Protein AF-A0A7K2M975-F1 (afdb_monomer_lite)

Structure (mmCIF, N/CA/C/O backbone):
data_AF-A0A7K2M975-F1
#
_entry.id   AF-A0A7K2M975-F1
#
loop_
_atom_site.group_PDB
_atom_site.id
_atom_site.type_symbol
_atom_site.label_atom_id
_atom_site.label_alt_id
_atom_site.label_comp_id
_atom_site.label_asym_id
_atom_site.label_entity_id
_atom_site.label_seq_id
_atom_site.pdbx_PDB_ins_code
_atom_site.Cartn_x
_atom_site.Cartn_y
_atom_site.Cartn_z
_atom_site.occupancy
_atom_site.B_iso_or_equiv
_atom_site.auth_seq_id
_atom_site.auth_comp_id
_atom_site.auth_asym_id
_atom_site.auth_atom_id
_atom_site.pdbx_PDB_model_num
ATOM 1 N N . TRP A 1 1 ? 7.941 30.520 -37.533 1.00 40.50 1 TRP A N 1
ATOM 2 C CA . TRP A 1 1 ? 8.384 29.123 -37.358 1.00 40.50 1 TRP A CA 1
ATOM 3 C C . TRP A 1 1 ? 8.471 28.834 -35.859 1.00 40.50 1 TRP A C 1
ATOM 5 O O . TRP A 1 1 ? 9.360 29.357 -35.223 1.00 40.50 1 TRP A O 1
ATOM 15 N N . GLY A 1 2 ? 7.566 28.157 -35.155 1.00 35.59 2 GLY A N 1
ATOM 16 C CA . GLY A 1 2 ? 6.526 27.222 -35.569 1.00 35.59 2 GLY A CA 1
ATOM 17 C C . GLY A 1 2 ? 6.554 25.973 -34.672 1.00 35.59 2 GLY A C 1
ATOM 18 O O . GLY A 1 2 ? 7.176 24.986 -35.028 1.00 35.59 2 GLY A O 1
ATOM 19 N N . ARG A 1 3 ? 5.878 26.031 -33.515 1.00 41.94 3 ARG A N 1
ATOM 20 C CA . ARG A 1 3 ? 5.145 24.924 -32.857 1.00 41.94 3 ARG A CA 1
ATOM 21 C C . ARG A 1 3 ? 5.739 23.496 -32.935 1.00 41.94 3 ARG A C 1
ATOM 23 O O . ARG A 1 3 ? 5.146 22.652 -33.607 1.00 41.94 3 ARG A O 1
ATOM 30 N N . ARG A 1 4 ? 6.802 23.144 -32.188 1.00 39.75 4 ARG A N 1
ATOM 31 C CA . ARG A 1 4 ? 7.151 21.704 -32.038 1.00 39.75 4 ARG A CA 1
ATOM 32 C C . ARG A 1 4 ? 7.925 21.231 -30.800 1.00 39.75 4 ARG A C 1
ATOM 34 O O . ARG A 1 4 ? 8.494 20.151 -30.851 1.00 39.75 4 ARG A O 1
ATOM 41 N N . ALA A 1 5 ? 7.858 21.931 -29.668 1.00 31.81 5 ALA A N 1
ATOM 42 C CA . ALA A 1 5 ? 8.446 21.442 -28.408 1.00 31.81 5 ALA A CA 1
ATOM 43 C C . ALA A 1 5 ? 7.409 21.201 -27.289 1.00 31.81 5 ALA A C 1
ATOM 45 O O . ALA A 1 5 ? 7.727 21.278 -26.112 1.00 31.81 5 ALA A O 1
ATOM 46 N N . TYR A 1 6 ? 6.149 20.913 -27.650 1.00 39.16 6 TYR A N 1
ATOM 47 C CA . TYR A 1 6 ? 5.055 20.636 -26.698 1.00 39.16 6 TYR A CA 1
ATOM 48 C C . TYR A 1 6 ? 4.721 19.136 -26.569 1.00 39.16 6 TYR A C 1
ATOM 50 O O . TYR A 1 6 ? 3.573 18.761 -26.330 1.00 39.16 6 TYR A O 1
ATOM 58 N N . LYS A 1 7 ? 5.698 18.251 -26.784 1.00 42.25 7 LYS A N 1
ATOM 59 C CA . LYS A 1 7 ? 5.490 16.796 -26.764 1.00 42.25 7 LYS A CA 1
ATOM 60 C C . LYS A 1 7 ? 6.512 16.104 -25.879 1.00 42.25 7 LYS A C 1
ATOM 62 O O . LYS A 1 7 ? 7.348 15.360 -26.370 1.00 42.25 7 LYS A O 1
ATOM 67 N N . ASP A 1 8 ? 6.383 16.317 -24.577 1.00 37.72 8 ASP A N 1
ATOM 68 C CA . ASP A 1 8 ? 6.985 15.405 -23.618 1.00 37.72 8 ASP A CA 1
ATOM 69 C C . ASP A 1 8 ? 5.892 14.819 -22.719 1.00 37.72 8 ASP A C 1
ATOM 71 O O . ASP A 1 8 ? 5.347 15.471 -21.823 1.00 37.72 8 ASP A O 1
ATOM 75 N N . ALA A 1 9 ? 5.486 13.588 -23.036 1.00 42.19 9 ALA A N 1
ATOM 76 C CA . ALA A 1 9 ? 4.499 12.842 -22.259 1.00 42.19 9 ALA A CA 1
ATOM 77 C C . ALA A 1 9 ? 5.018 12.541 -20.841 1.00 42.19 9 ALA A C 1
ATOM 79 O O . ALA A 1 9 ? 4.220 12.396 -19.917 1.00 42.19 9 ALA A O 1
ATOM 80 N N . SER A 1 10 ? 6.345 12.512 -20.669 1.00 43.47 10 SER A N 1
ATOM 81 C CA . SER A 1 10 ? 7.021 12.329 -19.385 1.00 43.47 10 SER A CA 1
ATOM 82 C C . SER A 1 10 ? 6.842 13.549 -18.474 1.00 43.47 10 SER A C 1
ATOM 84 O O . SER A 1 10 ? 6.393 13.411 -17.338 1.00 43.47 10 SER A O 1
ATOM 86 N N . ALA A 1 11 ? 7.040 14.765 -19.003 1.00 34.88 11 ALA A N 1
ATOM 87 C CA . ALA A 1 11 ? 6.864 16.004 -18.241 1.00 34.88 11 ALA A CA 1
ATOM 88 C C . ALA A 1 11 ? 5.410 16.211 -17.771 1.00 34.88 11 ALA A C 1
ATOM 90 O O . ALA A 1 11 ? 5.175 16.621 -16.636 1.00 34.88 11 ALA A O 1
ATOM 91 N N . ARG A 1 12 ? 4.417 15.856 -18.602 1.00 41.56 12 ARG A N 1
ATOM 92 C CA . ARG A 1 12 ? 2.994 15.897 -18.209 1.00 41.56 12 ARG A CA 1
ATOM 93 C C . ARG A 1 12 ? 2.630 14.854 -17.157 1.00 41.56 12 ARG A C 1
ATOM 95 O O . ARG A 1 12 ? 1.786 15.133 -16.315 1.00 41.56 12 ARG A O 1
ATOM 102 N N . ARG A 1 13 ? 3.251 13.673 -17.192 1.00 50.41 13 ARG A N 1
ATOM 103 C CA . ARG A 1 13 ? 3.007 12.607 -16.212 1.00 50.41 13 ARG A CA 1
ATOM 104 C C . ARG A 1 13 ? 3.590 12.979 -14.844 1.00 50.41 13 ARG A C 1
ATOM 106 O O . ARG A 1 13 ? 2.909 12.797 -13.846 1.00 50.41 13 ARG A O 1
ATOM 113 N N . THR A 1 14 ? 4.766 13.608 -14.800 1.00 44.53 14 THR A N 1
ATOM 114 C CA . THR A 1 14 ? 5.371 14.124 -13.556 1.00 44.53 14 THR A CA 1
ATOM 115 C C . THR A 1 14 ? 4.604 15.318 -12.980 1.00 44.53 14 THR A C 1
ATOM 117 O O . THR A 1 14 ? 4.359 15.356 -11.778 1.00 44.53 14 THR A O 1
ATOM 120 N N . ILE A 1 15 ? 4.156 16.259 -13.822 1.00 47.28 15 ILE A N 1
ATOM 121 C CA . ILE A 1 15 ? 3.287 17.370 -13.391 1.00 47.28 15 ILE A CA 1
ATOM 122 C C . ILE A 1 15 ? 1.920 16.844 -12.924 1.00 47.28 15 ILE A C 1
ATOM 124 O O . ILE A 1 15 ? 1.387 17.343 -11.941 1.00 47.28 15 ILE A O 1
ATOM 128 N N . GLY A 1 16 ? 1.380 15.805 -13.570 1.00 46.69 16 GLY A N 1
ATOM 129 C CA . GLY A 1 16 ? 0.151 15.127 -13.152 1.00 46.69 16 GLY A CA 1
ATOM 130 C C 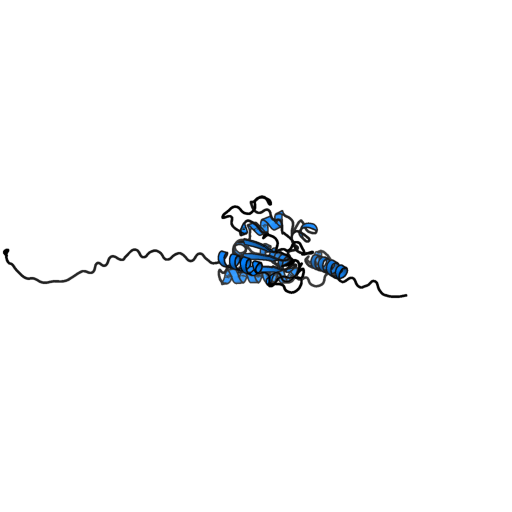. GLY A 1 16 ? 0.279 14.426 -11.799 1.00 46.69 16 GLY A C 1
ATOM 131 O O . GLY A 1 16 ? -0.615 14.554 -10.977 1.00 46.69 16 GLY A O 1
ATOM 132 N N . ILE A 1 17 ? 1.414 13.776 -11.519 1.00 50.00 17 ILE A N 1
ATOM 133 C CA . ILE A 1 17 ? 1.709 13.181 -10.204 1.00 50.00 17 ILE A CA 1
ATOM 134 C C . ILE A 1 17 ? 1.853 14.272 -9.136 1.00 50.00 17 ILE A C 1
ATOM 136 O O . ILE A 1 17 ? 1.311 14.134 -8.048 1.00 50.00 17 ILE A O 1
ATOM 140 N N . LEU A 1 18 ? 2.527 15.385 -9.444 1.00 47.53 18 LEU A N 1
ATOM 141 C CA . LEU A 1 18 ? 2.637 16.523 -8.526 1.00 47.53 18 LEU A CA 1
ATOM 142 C C . LEU A 1 18 ? 1.265 17.175 -8.255 1.00 47.53 18 LEU A C 1
ATOM 144 O O . LEU A 1 18 ? 0.988 17.599 -7.135 1.00 47.53 18 LEU A O 1
ATOM 148 N N . TRP A 1 19 ? 0.389 17.212 -9.260 1.00 49.34 19 TRP A N 1
ATOM 149 C CA . TRP A 1 19 ? -0.987 17.699 -9.142 1.00 49.34 19 TRP A CA 1
ATOM 150 C C . TRP A 1 19 ? -1.897 16.727 -8.369 1.00 49.34 19 TRP A C 1
ATOM 152 O O . TRP A 1 19 ? -2.697 17.168 -7.545 1.00 49.34 19 TRP A O 1
ATOM 162 N N . ASP A 1 20 ? -1.729 15.413 -8.536 1.00 53.03 20 ASP A N 1
ATOM 163 C CA . ASP A 1 20 ? -2.398 14.371 -7.736 1.00 53.03 20 ASP A CA 1
ATOM 164 C C . ASP A 1 20 ? -1.928 14.373 -6.270 1.00 53.03 20 ASP A C 1
ATOM 166 O O . ASP A 1 20 ? -2.695 14.083 -5.351 1.00 53.03 20 ASP A O 1
ATOM 170 N N . VAL A 1 21 ? -0.672 14.751 -6.029 1.00 51.72 21 VAL A N 1
ATOM 171 C CA . VAL A 1 21 ? -0.107 14.965 -4.691 1.00 51.72 21 VAL A CA 1
ATOM 172 C C . VAL A 1 21 ? -0.668 16.243 -4.052 1.00 51.72 21 VAL A C 1
ATOM 174 O O . VAL A 1 21 ? -1.027 16.234 -2.876 1.00 51.72 21 VAL A O 1
ATOM 177 N N . GLY A 1 22 ? -0.804 17.330 -4.818 1.00 47.44 22 GLY A N 1
ATOM 178 C CA . GLY A 1 22 ? -1.407 18.583 -4.348 1.00 47.44 22 GLY A CA 1
ATOM 179 C C . GLY A 1 22 ? -2.909 18.471 -4.058 1.00 47.44 22 GLY A C 1
ATOM 180 O O . GLY A 1 22 ? -3.391 19.039 -3.083 1.00 47.44 22 GLY A O 1
ATOM 181 N N . THR A 1 23 ? -3.644 17.688 -4.851 1.00 49.22 23 THR A N 1
ATOM 182 C CA . THR A 1 23 ? -5.089 17.442 -4.670 1.00 49.22 23 THR A CA 1
ATOM 183 C C . THR A 1 23 ? -5.409 16.378 -3.616 1.00 49.22 23 THR A C 1
ATOM 185 O O . THR A 1 23 ? -6.578 16.136 -3.335 1.00 49.22 23 THR A O 1
ATOM 188 N N . PHE A 1 24 ? -4.406 15.755 -2.989 1.00 48.44 24 PHE A N 1
ATOM 189 C CA . PHE A 1 24 ? -4.615 14.912 -1.808 1.00 48.44 24 PHE A CA 1
ATOM 190 C C . PHE A 1 24 ? -5.005 15.733 -0.560 1.00 48.44 24 PHE A C 1
ATOM 192 O O . PHE A 1 24 ? -5.663 15.208 0.335 1.00 48.44 24 PHE A O 1
ATOM 199 N N . TRP A 1 25 ? -4.628 17.013 -0.488 1.00 50.75 25 TRP A N 1
ATOM 200 C CA . TRP A 1 25 ? -4.850 17.857 0.691 1.00 50.75 25 TRP A CA 1
ATOM 201 C C . TRP A 1 25 ? -6.208 18.580 0.666 1.00 50.75 25 TRP A C 1
ATOM 203 O O . TRP A 1 25 ? -6.688 18.927 -0.416 1.00 50.75 25 TRP A O 1
ATOM 213 N N . PRO A 1 26 ? -6.832 18.843 1.836 1.00 41.22 26 PRO A N 1
ATOM 214 C CA . PRO A 1 26 ? -8.098 19.568 1.906 1.00 41.22 26 PRO A CA 1
ATOM 215 C C . PRO A 1 26 ? -7.990 20.971 1.303 1.00 41.22 26 PRO A C 1
ATOM 217 O O . PRO A 1 26 ? -6.931 21.607 1.358 1.00 41.22 26 PRO A O 1
ATOM 220 N N . ARG A 1 27 ? -9.116 21.504 0.817 1.00 42.38 27 ARG A N 1
ATOM 221 C CA . ARG A 1 27 ? -9.244 22.844 0.194 1.00 42.38 27 ARG A CA 1
ATOM 222 C C . ARG A 1 27 ? -8.636 24.027 0.968 1.00 42.38 27 ARG A C 1
ATOM 224 O O . ARG A 1 27 ? -8.473 25.095 0.386 1.00 42.38 27 ARG A O 1
ATOM 231 N N . ALA A 1 28 ? -8.298 23.867 2.246 1.00 43.69 28 ALA A N 1
ATOM 232 C CA . ALA A 1 28 ? -7.650 24.898 3.056 1.00 43.69 28 ALA A CA 1
ATOM 233 C C . ALA A 1 28 ? -6.218 25.247 2.596 1.00 43.69 28 ALA A C 1
ATOM 235 O O . ALA A 1 28 ? -5.711 26.302 2.967 1.00 43.69 28 ALA A O 1
ATOM 236 N N . ALA A 1 29 ? -5.575 24.398 1.784 1.00 46.75 29 ALA A N 1
ATOM 237 C CA . ALA A 1 29 ? -4.196 24.603 1.336 1.00 46.75 29 ALA A CA 1
ATOM 238 C C . ALA A 1 29 ? -4.049 25.203 -0.083 1.00 46.75 29 ALA A C 1
ATOM 240 O O . ALA A 1 29 ? -2.959 25.671 -0.407 1.00 46.75 29 ALA A O 1
ATOM 241 N N . HIS A 1 30 ? -5.094 25.223 -0.935 1.00 44.44 30 HIS A N 1
ATOM 242 C CA . HIS A 1 30 ? -5.028 25.889 -2.251 1.00 44.44 30 HIS A CA 1
ATOM 243 C C . HIS A 1 30 ? -6.416 26.158 -2.901 1.00 44.44 30 HIS A C 1
ATOM 245 O O . HIS A 1 30 ? -7.167 25.214 -3.153 1.00 44.44 30 HIS A O 1
ATOM 251 N N . PRO A 1 31 ? -6.753 27.411 -3.281 1.00 42.19 31 PRO A N 1
ATOM 252 C CA . PRO A 1 31 ? -8.095 27.819 -3.736 1.00 42.19 31 PRO A CA 1
ATOM 253 C C . PRO A 1 31 ? -8.518 27.367 -5.153 1.00 42.19 31 PRO A C 1
ATOM 255 O O . PRO A 1 31 ? -9.623 27.691 -5.581 1.00 42.19 31 PRO A O 1
ATOM 258 N N . PHE A 1 32 ? -7.690 26.602 -5.875 1.00 44.06 32 PHE A N 1
ATOM 259 C CA . PHE A 1 32 ? -7.970 26.153 -7.256 1.00 44.06 32 PHE A CA 1
ATOM 260 C C . PHE A 1 32 ? -7.894 24.629 -7.473 1.00 44.06 32 PHE A C 1
ATOM 262 O O . PHE A 1 32 ? -7.827 24.171 -8.613 1.00 44.06 32 PHE A O 1
ATOM 269 N N . ALA A 1 33 ? -7.880 23.827 -6.405 1.00 38.81 33 ALA A N 1
ATOM 270 C CA . ALA A 1 33 ? -7.872 22.370 -6.538 1.00 38.81 33 ALA A CA 1
ATOM 271 C C . ALA A 1 33 ? -9.277 21.837 -6.926 1.00 38.81 33 ALA A C 1
ATOM 273 O O . ALA A 1 33 ? -10.256 22.191 -6.260 1.00 38.81 33 ALA A O 1
ATOM 274 N N . PRO A 1 34 ? -9.415 21.003 -7.982 1.00 37.59 34 PRO A N 1
ATOM 275 C CA . PRO A 1 34 ? -10.659 20.280 -8.274 1.00 37.59 34 PRO A CA 1
ATOM 276 C C . PRO A 1 34 ? -11.055 19.366 -7.093 1.00 37.59 34 PRO A C 1
ATOM 278 O O . PRO A 1 34 ? -10.184 19.017 -6.295 1.00 37.59 34 PRO A O 1
ATOM 281 N N . PRO A 1 35 ? -12.344 18.986 -6.948 1.00 43.22 35 PRO A N 1
ATOM 282 C CA . PRO A 1 35 ? -12.836 18.231 -5.792 1.00 43.22 35 PRO A CA 1
ATOM 283 C C . PRO A 1 35 ? -12.007 16.961 -5.580 1.00 43.22 35 PRO A C 1
ATOM 285 O O . PRO A 1 35 ? -11.861 16.133 -6.479 1.00 43.22 35 PRO A O 1
ATOM 288 N N . CYS A 1 36 ? -11.403 16.864 -4.402 1.00 52.44 36 CYS A N 1
ATOM 289 C CA . CYS A 1 36 ? -10.308 15.952 -4.125 1.00 52.44 36 CYS A CA 1
ATOM 290 C C . CYS A 1 36 ? -10.789 14.522 -3.861 1.00 52.44 36 CYS A C 1
ATOM 292 O O . CYS A 1 36 ? -11.777 14.276 -3.167 1.00 52.44 36 CYS A O 1
ATOM 294 N N . TYR A 1 37 ? -10.032 13.550 -4.375 1.00 49.41 37 TYR A N 1
ATOM 295 C CA . TYR A 1 37 ? -10.268 12.132 -4.101 1.00 49.41 37 TYR A CA 1
ATOM 296 C C . TYR A 1 37 ? -10.186 11.819 -2.600 1.00 49.41 37 TYR A C 1
ATOM 298 O O . TYR A 1 37 ? -10.901 10.944 -2.126 1.00 49.41 37 TYR A O 1
ATOM 306 N N . ALA A 1 38 ? -9.365 12.544 -1.835 1.00 52.44 38 ALA A N 1
ATOM 307 C CA . ALA A 1 38 ? -9.170 12.289 -0.411 1.00 52.44 38 ALA A CA 1
ATOM 308 C C . ALA A 1 38 ? -10.373 12.685 0.468 1.00 52.44 38 ALA A C 1
ATOM 310 O O . ALA A 1 38 ? -10.717 11.920 1.367 1.00 52.44 38 ALA A O 1
ATOM 311 N N . GLU A 1 39 ? -11.052 13.812 0.196 1.00 55.47 39 GLU A N 1
ATOM 312 C CA . GLU A 1 39 ? -12.187 14.291 1.018 1.00 55.47 39 GLU A CA 1
ATOM 313 C C . GLU A 1 39 ? -13.411 13.369 0.946 1.00 55.47 39 GLU A C 1
ATOM 315 O O . GLU A 1 39 ? -14.235 13.381 1.856 1.00 55.47 39 GLU A O 1
ATOM 320 N N . ARG A 1 40 ? -13.522 12.540 -0.099 1.00 68.50 40 ARG A N 1
ATOM 321 C CA . ARG A 1 40 ? -14.622 11.577 -0.240 1.00 68.50 40 ARG A CA 1
ATOM 322 C C . ARG A 1 40 ? -14.175 10.126 -0.128 1.00 68.50 40 ARG A C 1
ATOM 324 O O . ARG A 1 40 ? -14.765 9.365 0.629 1.00 68.50 40 ARG A O 1
ATOM 331 N N . ALA A 1 41 ? -13.118 9.726 -0.836 1.00 76.06 41 ALA A N 1
ATOM 332 C CA . ALA A 1 41 ? -12.736 8.317 -0.891 1.00 76.06 41 ALA A CA 1
ATOM 333 C C . ALA A 1 41 ? -12.187 7.804 0.444 1.00 76.06 41 ALA A C 1
ATOM 335 O O . ALA A 1 41 ? -12.433 6.648 0.778 1.00 76.06 41 ALA A O 1
ATOM 336 N N . VAL A 1 42 ? -11.462 8.628 1.212 1.00 81.88 42 VAL A N 1
ATOM 337 C CA . VAL A 1 42 ? -10.902 8.181 2.495 1.00 81.88 42 VAL A CA 1
ATOM 338 C C . VAL A 1 42 ? -12.003 8.001 3.548 1.00 81.88 42 VAL A C 1
ATOM 340 O O . VAL A 1 42 ? -12.055 6.911 4.127 1.00 81.88 42 VAL A O 1
ATOM 343 N N . PRO A 1 43 ? -12.926 8.962 3.765 1.00 83.50 43 PRO A N 1
ATOM 344 C CA . PRO A 1 43 ? -14.067 8.744 4.653 1.00 83.50 43 PRO A CA 1
ATOM 345 C C . PRO A 1 43 ? -14.962 7.585 4.206 1.00 83.50 43 PRO A C 1
ATOM 347 O O . PRO A 1 43 ? -15.297 6.743 5.034 1.00 83.50 43 PRO A O 1
ATOM 350 N N . ASP A 1 44 ? -15.278 7.474 2.910 1.00 85.12 44 ASP A N 1
ATOM 351 C CA . 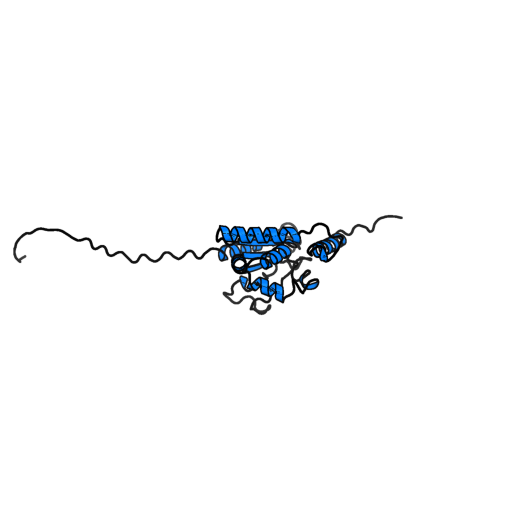ASP A 1 44 ? -16.127 6.393 2.389 1.00 85.12 44 ASP A CA 1
ATOM 352 C C . ASP A 1 44 ? -15.473 5.016 2.590 1.00 85.12 44 ASP A C 1
ATOM 354 O O . ASP A 1 44 ? -16.132 4.057 3.002 1.00 85.12 44 ASP A O 1
ATOM 358 N N . LEU A 1 45 ? -14.163 4.902 2.338 1.00 86.44 45 LEU A N 1
ATOM 359 C CA . LEU A 1 45 ? -13.411 3.663 2.540 1.00 86.44 45 LEU A CA 1
ATOM 360 C C . LEU A 1 45 ? -13.342 3.300 4.026 1.00 86.44 45 LEU A C 1
ATOM 362 O O . LEU A 1 45 ? -13.588 2.149 4.387 1.00 86.44 45 LEU A O 1
ATOM 366 N N . THR A 1 46 ? -13.067 4.281 4.886 1.00 89.62 46 THR A N 1
ATOM 367 C CA . THR A 1 46 ? -13.025 4.114 6.346 1.00 89.62 46 THR A CA 1
ATOM 368 C C . THR A 1 46 ? -14.379 3.662 6.881 1.00 89.62 46 THR A C 1
ATOM 370 O O . THR A 1 46 ? -14.452 2.658 7.588 1.00 89.62 46 THR A O 1
ATOM 373 N N . TRP A 1 47 ? -15.457 4.350 6.492 1.00 90.75 47 TRP A N 1
ATOM 374 C CA . TRP A 1 47 ? -16.825 4.015 6.877 1.00 90.75 47 TRP A CA 1
ATOM 375 C C . TRP A 1 47 ? -17.181 2.603 6.429 1.00 90.75 47 TRP A C 1
ATOM 377 O O . TRP A 1 47 ? -17.586 1.780 7.245 1.00 90.75 47 TRP A O 1
ATOM 387 N N . ARG A 1 48 ? -16.929 2.264 5.161 1.00 92.06 48 ARG A N 1
ATOM 388 C CA . ARG A 1 48 ? -17.222 0.930 4.629 1.00 92.06 48 ARG A CA 1
ATOM 389 C C . ARG A 1 48 ? -16.473 -0.167 5.382 1.00 92.06 48 ARG A C 1
ATOM 391 O O . ARG A 1 48 ? -17.074 -1.188 5.707 1.00 92.06 48 ARG A O 1
ATOM 398 N N . MET A 1 49 ? -15.184 0.026 5.662 1.00 93.00 49 MET A N 1
ATOM 399 C CA . MET A 1 49 ? -14.384 -0.937 6.423 1.00 93.00 49 MET A CA 1
ATOM 400 C C . MET A 1 49 ? -14.887 -1.078 7.864 1.00 93.00 49 MET A C 1
ATOM 402 O O . MET A 1 49 ? -15.066 -2.201 8.336 1.00 93.00 49 MET A O 1
ATOM 406 N N . ALA A 1 50 ? -15.168 0.029 8.551 1.00 92.44 50 ALA A N 1
ATOM 407 C CA . ALA A 1 50 ? -15.644 0.014 9.932 1.00 92.44 50 ALA A CA 1
ATOM 408 C C . ALA A 1 50 ? -17.045 -0.603 10.051 1.00 92.44 50 ALA A C 1
ATOM 410 O O . ALA A 1 50 ? -17.259 -1.487 10.877 1.00 92.44 50 ALA A O 1
ATOM 411 N N . THR A 1 51 ? -17.988 -0.210 9.194 1.00 92.62 51 THR A N 1
ATOM 412 C CA . THR A 1 51 ? -19.355 -0.744 9.201 1.00 92.62 51 THR A CA 1
ATOM 413 C C . THR A 1 51 ? -19.377 -2.222 8.834 1.00 92.62 51 THR A C 1
ATOM 415 O O . THR A 1 51 ? -20.057 -3.001 9.497 1.00 92.62 51 THR A O 1
ATOM 418 N N . TRP A 1 52 ? -18.609 -2.645 7.825 1.00 93.44 52 TRP A N 1
ATOM 419 C CA . TRP A 1 52 ? -18.568 -4.054 7.435 1.00 93.44 52 TRP A CA 1
ATOM 420 C C . TRP A 1 52 ? -17.927 -4.933 8.513 1.00 93.44 52 TRP A C 1
ATOM 422 O O . TRP A 1 52 ? -18.482 -5.977 8.853 1.00 93.44 52 TRP A O 1
ATOM 432 N N . THR A 1 53 ? -16.797 -4.513 9.093 1.00 92.12 53 THR A N 1
ATOM 433 C CA . THR A 1 53 ? -16.147 -5.271 10.180 1.00 92.12 53 THR A CA 1
ATOM 434 C C . THR A 1 53 ? -16.992 -5.282 11.454 1.00 92.12 53 THR A C 1
ATOM 436 O O . THR A 1 53 ? -17.053 -6.314 12.116 1.00 92.12 53 THR A O 1
ATOM 439 N N . GLY A 1 54 ? -17.696 -4.190 11.771 1.00 90.44 54 GLY A N 1
ATOM 440 C CA . GLY A 1 54 ? -18.639 -4.122 12.889 1.00 90.44 54 GLY A CA 1
ATOM 441 C C . GLY A 1 54 ? -19.856 -5.031 12.704 1.00 90.44 54 GLY A C 1
ATOM 442 O O . GLY A 1 54 ? -20.228 -5.744 13.628 1.00 90.44 54 GLY A O 1
ATOM 443 N N . ALA A 1 55 ? -20.442 -5.058 11.504 1.00 92.06 55 ALA A N 1
ATOM 444 C CA . ALA A 1 55 ? -21.623 -5.870 11.210 1.00 92.06 55 ALA A CA 1
ATOM 445 C C . ALA A 1 55 ? -21.321 -7.372 11.098 1.00 92.06 55 ALA A C 1
ATOM 447 O O . ALA A 1 55 ? -22.157 -8.196 11.452 1.00 92.06 55 ALA A O 1
ATOM 448 N N . THR A 1 56 ? -20.146 -7.741 10.581 1.00 90.62 56 THR A N 1
ATOM 449 C CA . THR A 1 56 ? -19.811 -9.147 10.290 1.00 90.62 56 THR A CA 1
ATOM 450 C C . THR A 1 56 ? -18.859 -9.776 11.302 1.00 90.62 56 THR A C 1
ATOM 452 O O . THR A 1 56 ? -18.684 -10.991 11.301 1.00 90.62 56 THR A O 1
ATOM 455 N N . GLY A 1 57 ? -18.162 -8.969 12.108 1.00 87.56 57 GLY A N 1
ATOM 456 C CA . GLY A 1 57 ? -16.991 -9.426 12.857 1.00 87.56 57 GLY A CA 1
ATOM 457 C C . GLY A 1 57 ? -15.833 -9.876 11.954 1.00 87.56 57 GLY A C 1
ATOM 458 O O . GLY A 1 57 ? -14.861 -10.448 12.449 1.00 87.56 57 GLY A O 1
ATOM 459 N N . GLY A 1 58 ? -15.924 -9.633 10.645 1.00 89.25 58 GLY A N 1
ATOM 460 C CA . GLY A 1 58 ? -14.977 -10.101 9.648 1.00 89.25 58 GLY A CA 1
ATOM 461 C C . GLY A 1 58 ? -13.639 -9.373 9.689 1.00 89.25 58 GLY A C 1
ATOM 462 O O . GLY A 1 58 ? -13.447 -8.361 10.370 1.00 89.25 58 GLY A O 1
ATOM 463 N N . ARG A 1 59 ? -12.704 -9.910 8.911 1.00 93.19 59 ARG A N 1
ATOM 464 C CA . ARG A 1 59 ? -11.388 -9.336 8.636 1.00 93.19 59 ARG A CA 1
ATOM 465 C C . ARG A 1 59 ? -11.221 -9.167 7.128 1.00 93.19 59 ARG A C 1
ATOM 467 O O . ARG A 1 59 ? -11.832 -9.912 6.362 1.00 93.19 59 ARG A O 1
ATOM 474 N N . LEU A 1 60 ? -10.430 -8.191 6.690 1.00 93.75 60 LEU A N 1
ATOM 475 C CA . LEU A 1 60 ? -10.297 -7.863 5.266 1.00 93.75 60 LEU A CA 1
ATOM 476 C C . LEU A 1 60 ? -8.857 -7.542 4.863 1.00 93.75 60 LEU A C 1
ATOM 478 O O . LEU A 1 60 ? -8.067 -7.049 5.665 1.00 93.75 60 LEU A O 1
ATOM 482 N N . VAL A 1 61 ? -8.544 -7.787 3.588 1.00 95.50 61 VAL A N 1
ATOM 483 C CA . VAL A 1 61 ? -7.310 -7.316 2.947 1.00 95.50 61 VAL A CA 1
ATOM 484 C C . VAL A 1 61 ? -7.636 -6.085 2.112 1.00 95.50 61 VAL A C 1
ATOM 486 O O . VAL A 1 61 ? -8.442 -6.162 1.182 1.00 95.50 61 VAL A O 1
ATOM 489 N N . LEU A 1 62 ? -6.990 -4.965 2.414 1.00 95.94 62 LEU A N 1
ATOM 490 C CA . LEU A 1 62 ? -7.051 -3.746 1.623 1.00 95.94 62 LEU A CA 1
ATOM 491 C C . LEU A 1 62 ? -5.855 -3.703 0.671 1.00 95.94 62 LEU A C 1
ATOM 493 O O . LEU A 1 62 ? -4.709 -3.719 1.109 1.00 95.94 62 LEU A O 1
ATOM 497 N N . SER A 1 63 ? -6.111 -3.643 -0.636 1.00 96.75 63 SER A N 1
ATOM 498 C CA . SER A 1 63 ? -5.049 -3.585 -1.645 1.00 96.75 63 SER A CA 1
ATOM 499 C C . SER A 1 63 ? -4.988 -2.216 -2.323 1.00 96.75 63 SER A C 1
ATOM 501 O O . SER A 1 63 ? -5.996 -1.781 -2.883 1.00 96.75 63 SER A O 1
ATOM 503 N N . GLY A 1 64 ? -3.818 -1.579 -2.340 1.00 95.81 64 GLY A N 1
ATOM 504 C CA . GLY A 1 64 ? -3.593 -0.268 -2.952 1.00 95.81 64 GLY A CA 1
ATOM 505 C C . GLY A 1 64 ? -2.491 -0.303 -4.010 1.00 95.81 64 GLY A C 1
ATOM 506 O O . GLY A 1 64 ? -1.413 -0.833 -3.763 1.00 95.81 64 GLY A O 1
ATOM 507 N N . HIS A 1 65 ? -2.761 0.261 -5.189 1.00 95.62 65 HIS A N 1
ATOM 508 C CA . HIS A 1 65 ? -1.752 0.510 -6.227 1.00 95.62 65 HIS A CA 1
ATOM 509 C C . HIS A 1 65 ? -1.457 1.996 -6.290 1.00 95.62 65 HIS A C 1
ATOM 511 O O . HIS A 1 65 ? -2.414 2.767 -6.359 1.00 95.62 65 HIS A O 1
ATOM 517 N N . SER A 1 66 ? -0.188 2.403 -6.364 1.00 93.50 66 SER A N 1
ATOM 518 C CA . SER A 1 66 ? 0.161 3.802 -6.638 1.00 93.50 66 SER A CA 1
ATOM 519 C C . SER A 1 66 ? -0.546 4.759 -5.663 1.00 93.50 66 SER A C 1
ATOM 521 O O . SER A 1 66 ? -0.429 4.592 -4.448 1.00 93.50 66 SER A O 1
ATOM 523 N N . GLN A 1 67 ? -1.354 5.692 -6.168 1.00 89.19 67 GLN A N 1
ATOM 524 C CA . GLN A 1 67 ? -2.203 6.581 -5.373 1.00 89.19 67 GLN A CA 1
ATOM 525 C C . GLN A 1 67 ? -3.173 5.846 -4.436 1.00 89.19 67 GLN A C 1
ATOM 527 O O . GLN A 1 67 ? -3.429 6.284 -3.316 1.00 89.19 67 GLN A O 1
ATOM 532 N N . GLY A 1 68 ? -3.675 4.682 -4.846 1.00 90.69 68 GLY A N 1
ATOM 533 C CA . GLY A 1 68 ? -4.504 3.824 -4.005 1.00 90.69 68 GLY A CA 1
ATOM 534 C C . GLY A 1 68 ? -3.783 3.351 -2.741 1.00 90.69 68 GLY A C 1
ATOM 535 O O . GLY A 1 68 ? -4.441 3.147 -1.728 1.00 90.69 68 GLY A O 1
ATOM 536 N N . SER A 1 69 ? -2.451 3.229 -2.754 1.00 94.19 69 SER A N 1
ATOM 537 C CA . SER A 1 69 ? -1.659 2.922 -1.551 1.00 94.19 69 SER A CA 1
ATOM 538 C C . SER A 1 69 ? -1.698 4.067 -0.538 1.00 94.19 69 SER A C 1
ATOM 540 O O . SER A 1 69 ? -1.774 3.824 0.663 1.00 94.19 69 SER A O 1
ATOM 542 N N . VAL A 1 70 ? -1.700 5.312 -1.021 1.00 90.94 70 VAL A N 1
ATOM 543 C CA . VAL A 1 70 ? -1.783 6.520 -0.186 1.00 90.94 70 VAL A CA 1
ATOM 544 C C . VAL A 1 70 ? -3.165 6.633 0.448 1.00 90.94 70 VAL A C 1
ATOM 546 O O . VAL A 1 70 ? -3.282 6.818 1.658 1.00 90.94 70 VAL A O 1
ATOM 549 N N . LEU A 1 71 ? -4.219 6.445 -0.353 1.00 89.69 71 LEU A N 1
ATOM 550 C CA . LEU A 1 71 ? -5.601 6.433 0.134 1.00 89.69 71 LEU A CA 1
ATOM 551 C C . LEU A 1 71 ? -5.840 5.290 1.126 1.00 89.69 71 LEU A C 1
ATOM 553 O O . LEU A 1 71 ? -6.512 5.488 2.136 1.00 89.69 71 LEU A O 1
ATOM 557 N N . ALA A 1 72 ? -5.269 4.112 0.867 1.00 92.50 72 ALA A N 1
ATOM 558 C CA . ALA A 1 72 ? -5.372 2.969 1.762 1.00 92.50 72 ALA A CA 1
ATOM 559 C C . ALA A 1 72 ? -4.699 3.239 3.115 1.00 92.50 72 ALA A C 1
ATOM 561 O O . ALA A 1 72 ? -5.323 3.016 4.150 1.00 92.50 72 ALA A O 1
ATOM 562 N N . ALA A 1 73 ? -3.475 3.778 3.120 1.00 92.50 73 ALA A N 1
ATOM 563 C CA . ALA A 1 73 ? -2.783 4.177 4.346 1.00 92.50 73 ALA A CA 1
ATOM 564 C C . ALA A 1 73 ? -3.588 5.222 5.138 1.00 92.50 73 ALA A C 1
ATOM 566 O O . ALA A 1 73 ? -3.834 5.045 6.331 1.00 92.50 73 ALA A O 1
ATOM 567 N N . ALA A 1 74 ? -4.080 6.261 4.456 1.00 90.50 74 ALA A N 1
ATOM 568 C CA . ALA A 1 74 ? -4.897 7.303 5.069 1.00 90.50 74 ALA A CA 1
ATOM 569 C C . ALA A 1 74 ? -6.199 6.755 5.675 1.00 90.50 74 ALA A C 1
ATOM 571 O O . ALA A 1 74 ? -6.570 7.147 6.780 1.00 90.50 74 ALA A O 1
ATOM 572 N N . ALA A 1 75 ? -6.872 5.824 4.994 1.00 90.69 75 ALA A N 1
ATOM 573 C CA . ALA A 1 75 ? -8.091 5.205 5.506 1.00 90.69 75 ALA A CA 1
ATOM 574 C C . ALA A 1 75 ? -7.815 4.313 6.722 1.00 90.69 75 ALA A C 1
ATOM 576 O O . ALA A 1 75 ? -8.560 4.359 7.698 1.00 90.69 75 ALA A O 1
ATOM 577 N N . VAL A 1 76 ? -6.716 3.551 6.720 1.00 91.81 76 VAL A N 1
ATOM 578 C CA . VAL A 1 76 ? -6.330 2.740 7.885 1.00 91.81 76 VAL A CA 1
ATOM 579 C C . VAL A 1 76 ? -6.007 3.624 9.093 1.00 91.81 76 VAL A C 1
ATOM 581 O O . VAL A 1 76 ? -6.433 3.306 10.201 1.00 91.81 76 VAL A O 1
ATOM 584 N N . TRP A 1 77 ? -5.359 4.777 8.907 1.00 90.06 77 TRP A N 1
ATOM 585 C CA . TRP A 1 77 ? -5.156 5.742 9.996 1.00 90.06 77 TRP A CA 1
ATOM 586 C C . TRP A 1 77 ? -6.449 6.341 10.552 1.00 90.06 77 TRP A C 1
ATOM 588 O O . TRP A 1 77 ? -6.470 6.759 11.705 1.00 90.06 77 TRP A O 1
ATOM 598 N N . GLN A 1 78 ? -7.535 6.380 9.786 1.00 90.12 78 GLN A N 1
ATOM 599 C CA . GLN A 1 78 ? -8.819 6.897 10.271 1.00 90.12 78 GLN A CA 1
ATOM 600 C C . GLN A 1 78 ? -9.696 5.821 10.924 1.00 90.12 78 GLN A C 1
ATOM 602 O O . GLN A 1 78 ? -10.687 6.146 11.577 1.00 90.12 78 GLN A O 1
ATOM 607 N N . LEU A 1 79 ? -9.327 4.541 10.814 1.00 90.50 79 LEU A N 1
ATOM 608 C CA . LEU A 1 79 ? -10.038 3.458 11.488 1.00 90.50 79 LEU A CA 1
ATOM 609 C C . LEU A 1 79 ? -9.844 3.506 13.015 1.00 90.50 79 LEU A C 1
ATOM 611 O O . LEU A 1 79 ? -8.735 3.793 13.481 1.00 90.50 79 LEU A O 1
ATOM 615 N N . PRO A 1 80 ? -10.864 3.120 13.806 1.00 89.19 80 PRO A N 1
ATOM 616 C CA . PRO A 1 80 ? -10.691 2.824 15.226 1.00 89.19 80 PRO A CA 1
ATOM 617 C C . PRO A 1 80 ? -9.656 1.711 15.445 1.00 89.19 80 PRO A C 1
ATOM 619 O O . PRO A 1 80 ? -9.582 0.767 14.655 1.00 89.19 80 PRO A O 1
ATOM 622 N N . ALA A 1 81 ? -8.902 1.764 16.548 1.00 87.19 81 ALA A N 1
ATOM 623 C CA . ALA A 1 81 ? -7.822 0.809 16.836 1.00 87.19 81 ALA A CA 1
ATOM 624 C C . ALA A 1 81 ? -8.274 -0.667 16.779 1.00 87.19 81 ALA A C 1
ATOM 626 O O . ALA A 1 81 ? -7.589 -1.509 16.200 1.00 87.19 81 ALA A O 1
ATOM 627 N N . ALA A 1 82 ? -9.473 -0.968 17.293 1.00 86.62 82 ALA A N 1
ATOM 628 C CA . ALA A 1 82 ? -10.057 -2.313 17.257 1.00 86.62 82 ALA A CA 1
ATOM 629 C C . ALA A 1 82 ? -10.326 -2.833 15.830 1.00 86.62 82 ALA A C 1
ATOM 631 O O . ALA A 1 82 ? -10.341 -4.044 15.604 1.00 86.62 82 ALA A O 1
ATOM 632 N N . VAL A 1 83 ? -10.536 -1.928 14.869 1.00 90.50 83 VAL A N 1
ATOM 633 C CA . VAL A 1 83 ? -10.753 -2.265 13.458 1.00 90.50 83 VAL A CA 1
ATOM 634 C C . VAL A 1 83 ? -9.427 -2.364 12.707 1.00 90.50 83 VAL A C 1
ATOM 636 O O . VAL A 1 83 ? -9.279 -3.263 11.886 1.00 90.50 83 VAL A O 1
ATOM 639 N N . ARG A 1 84 ? -8.432 -1.515 13.012 1.00 91.12 84 ARG A N 1
ATOM 640 C CA . ARG A 1 84 ? -7.104 -1.562 12.359 1.00 91.12 84 ARG A CA 1
ATOM 641 C C . ARG A 1 84 ? -6.461 -2.948 12.445 1.00 91.12 84 ARG A C 1
ATOM 643 O O . ARG A 1 84 ? -5.986 -3.466 11.440 1.00 91.12 84 ARG A O 1
ATOM 650 N N . ARG A 1 85 ? -6.572 -3.606 13.604 1.00 89.56 85 ARG A N 1
ATOM 651 C CA . ARG A 1 85 ? -6.065 -4.973 13.851 1.00 89.56 85 ARG A CA 1
ATOM 652 C C . ARG A 1 85 ? -6.830 -6.085 13.123 1.00 89.56 85 ARG A C 1
ATOM 654 O O . ARG A 1 85 ? -6.488 -7.251 13.265 1.00 89.56 85 ARG A O 1
ATOM 661 N N . ARG A 1 86 ? -7.878 -5.749 12.368 1.00 91.62 86 ARG A N 1
ATOM 662 C CA . ARG A 1 86 ? -8.656 -6.669 11.517 1.00 91.62 86 ARG A CA 1
ATOM 663 C C . ARG A 1 86 ? -8.412 -6.426 10.027 1.00 91.62 86 ARG A C 1
ATOM 665 O O . ARG A 1 86 ? -9.051 -7.066 9.189 1.00 91.62 86 ARG A O 1
ATOM 672 N N . VAL A 1 87 ? -7.527 -5.486 9.702 1.00 93.31 87 VAL A N 1
ATOM 673 C CA . VAL A 1 87 ? -7.195 -5.094 8.338 1.00 93.31 87 VAL A CA 1
ATOM 674 C C . VAL A 1 87 ? -5.745 -5.459 8.062 1.00 93.31 87 VAL A C 1
ATOM 676 O O . VAL A 1 87 ? -4.836 -5.026 8.770 1.00 93.31 87 VAL A O 1
ATOM 679 N N . ALA A 1 88 ? -5.537 -6.230 6.998 1.00 95.75 88 ALA A N 1
ATOM 680 C CA . ALA A 1 88 ? -4.223 -6.409 6.403 1.00 95.75 88 ALA A CA 1
ATOM 681 C C . ALA A 1 88 ? -4.085 -5.521 5.160 1.00 95.75 88 ALA A C 1
ATOM 683 O O . ALA A 1 88 ? -5.043 -5.345 4.405 1.00 95.75 88 ALA A O 1
ATOM 684 N N . LEU A 1 89 ? -2.900 -4.966 4.933 1.00 96.81 89 LEU A N 1
ATOM 685 C CA . LEU A 1 89 ? -2.618 -4.016 3.864 1.00 96.81 89 LEU A CA 1
ATOM 686 C C . LEU A 1 89 ? -1.668 -4.637 2.830 1.00 96.81 89 LEU A C 1
ATOM 688 O O . LEU A 1 89 ? -0.623 -5.180 3.180 1.00 96.81 89 LEU A O 1
ATOM 692 N N . LEU A 1 90 ? -2.018 -4.535 1.547 1.00 97.69 90 LEU A N 1
ATOM 693 C CA . LEU A 1 90 ? -1.177 -4.942 0.419 1.00 97.69 90 LEU A CA 1
ATOM 694 C C . LEU A 1 90 ? -0.961 -3.753 -0.519 1.00 97.69 90 LEU A C 1
ATOM 696 O O . LEU A 1 90 ? -1.846 -3.409 -1.306 1.00 97.69 90 LEU A O 1
ATOM 700 N N . THR A 1 91 ? 0.207 -3.125 -0.456 1.00 97.75 91 THR A N 1
ATOM 701 C CA . THR A 1 91 ? 0.562 -2.001 -1.334 1.00 97.75 91 THR A CA 1
ATOM 702 C C . THR A 1 91 ? 1.468 -2.447 -2.469 1.00 97.75 91 THR A C 1
ATOM 704 O O . THR A 1 91 ? 2.231 -3.402 -2.341 1.00 97.75 91 THR A O 1
ATOM 707 N N . TYR A 1 92 ? 1.380 -1.776 -3.612 1.00 97.62 92 TYR A N 1
ATOM 708 C CA . TYR A 1 92 ? 2.255 -2.050 -4.747 1.00 97.62 92 TYR A CA 1
ATOM 709 C C . TYR A 1 92 ? 2.405 -0.828 -5.646 1.00 97.62 92 TYR A C 1
ATOM 711 O O . TYR A 1 92 ? 1.508 0.015 -5.724 1.00 97.62 92 TYR A O 1
ATOM 719 N N . GLY A 1 93 ? 3.577 -0.684 -6.270 1.00 95.38 93 GLY A N 1
ATOM 720 C CA . GLY A 1 93 ? 3.956 0.572 -6.925 1.00 95.38 93 GLY A CA 1
ATOM 721 C C . GLY A 1 93 ? 3.831 1.761 -5.961 1.00 95.38 93 GLY A C 1
ATOM 722 O O . GLY A 1 93 ? 3.292 2.801 -6.314 1.00 95.38 93 GLY A O 1
ATOM 723 N N . CYS A 1 94 ? 4.208 1.574 -4.695 1.00 95.38 94 CYS A N 1
ATOM 724 C CA . CYS A 1 94 ? 3.843 2.467 -3.600 1.00 95.38 94 CYS A CA 1
ATOM 725 C C . CYS A 1 94 ? 4.733 3.728 -3.542 1.00 95.38 94 CYS A C 1
ATOM 727 O O . CYS A 1 94 ? 5.943 3.590 -3.349 1.00 95.38 94 CYS A O 1
ATOM 729 N N . PRO A 1 95 ? 4.173 4.952 -3.656 1.00 93.62 95 PRO A N 1
ATOM 730 C CA . PRO A 1 95 ? 4.946 6.197 -3.612 1.00 93.62 95 PRO A CA 1
ATOM 731 C C . PRO A 1 95 ? 5.1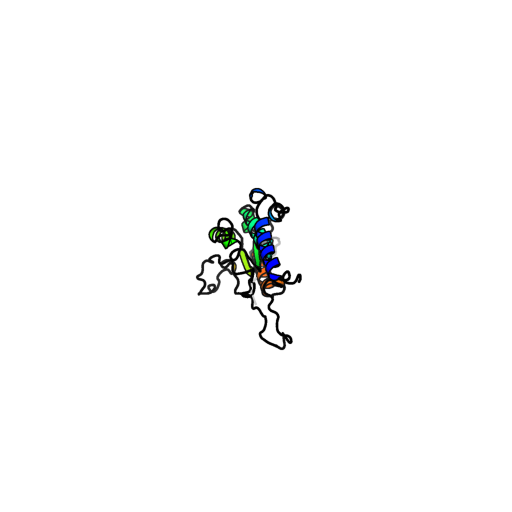14 6.772 -2.193 1.00 93.62 95 PRO A C 1
ATOM 733 O O . PRO A 1 95 ? 5.578 7.906 -2.052 1.00 93.62 95 PRO A O 1
ATOM 736 N N . LEU A 1 96 ? 4.701 6.038 -1.148 1.00 91.19 96 LEU A N 1
ATOM 737 C CA . LEU A 1 96 ? 4.604 6.549 0.224 1.00 91.19 96 LEU A CA 1
ATOM 738 C C . LEU A 1 96 ? 5.933 7.079 0.757 1.00 91.19 96 LEU A C 1
ATOM 740 O O . LEU A 1 96 ? 5.990 8.226 1.169 1.00 91.19 96 LEU A O 1
ATOM 744 N N . GLU A 1 97 ? 7.003 6.289 0.714 1.00 90.88 97 GLU A N 1
ATOM 745 C CA . GLU A 1 97 ? 8.325 6.753 1.156 1.00 90.88 97 GLU A CA 1
ATOM 746 C C . GLU A 1 97 ? 8.945 7.701 0.126 1.00 90.88 97 GLU A C 1
ATOM 748 O O . GLU A 1 97 ? 9.327 8.828 0.443 1.00 90.88 97 GLU A O 1
ATOM 753 N N . ARG A 1 98 ? 8.988 7.259 -1.136 1.00 87.06 98 ARG A N 1
ATOM 754 C CA . ARG A 1 98 ? 9.779 7.904 -2.189 1.00 87.06 98 ARG A CA 1
ATOM 755 C C . ARG A 1 98 ? 9.291 9.299 -2.571 1.00 87.06 98 ARG A C 1
ATOM 757 O O . ARG A 1 98 ? 10.115 10.143 -2.921 1.00 87.06 98 ARG A O 1
ATOM 764 N N . LEU A 1 99 ? 7.980 9.536 -2.554 1.00 85.19 99 LEU A N 1
ATOM 765 C CA . LEU A 1 99 ? 7.388 10.828 -2.897 1.00 85.19 99 LEU A CA 1
ATOM 766 C C . LEU A 1 99 ? 6.757 11.461 -1.659 1.00 85.19 99 LEU A C 1
ATOM 768 O O . LEU A 1 99 ? 7.218 12.503 -1.198 1.00 85.19 99 LEU A O 1
ATOM 772 N N . TYR A 1 100 ? 5.738 10.829 -1.083 1.00 81.62 100 TYR A N 1
ATOM 773 C CA . TYR A 1 100 ? 4.942 11.461 -0.029 1.00 81.62 100 TYR A CA 1
ATOM 774 C C . TYR A 1 100 ? 5.746 11.733 1.246 1.00 81.62 100 TYR A C 1
ATOM 776 O O . TYR A 1 100 ? 5.631 12.818 1.805 1.00 81.62 100 TYR A O 1
ATOM 784 N N . GLY A 1 101 ? 6.617 10.820 1.667 1.00 84.94 101 GLY A N 1
ATOM 785 C CA . GLY A 1 101 ? 7.471 10.986 2.841 1.00 84.94 101 GLY A CA 1
ATOM 786 C C . GLY A 1 101 ? 8.503 12.098 2.675 1.00 84.94 101 GLY A C 1
ATOM 787 O O . GLY A 1 101 ? 8.865 12.743 3.655 1.00 84.94 101 GLY A O 1
ATOM 788 N N . ARG A 1 102 ? 8.929 12.383 1.438 1.00 83.38 102 ARG A N 1
ATOM 789 C CA . ARG A 1 102 ? 9.868 13.476 1.138 1.00 83.38 102 ARG A CA 1
ATOM 790 C C . ARG A 1 102 ? 9.196 14.844 1.123 1.00 83.38 102 ARG A C 1
ATOM 792 O O . ARG A 1 102 ? 9.772 15.801 1.626 1.00 83.38 102 ARG A O 1
ATOM 799 N N . TRP A 1 103 ? 7.999 14.938 0.549 1.00 76.88 103 TRP A N 1
ATOM 800 C CA . TRP A 1 103 ? 7.284 16.211 0.396 1.00 76.88 103 TRP A CA 1
ATOM 801 C C . TRP A 1 103 ? 6.367 16.541 1.587 1.00 76.88 103 TRP A C 1
ATOM 803 O O . TRP A 1 103 ? 6.125 17.712 1.862 1.00 76.88 103 TRP A O 1
ATOM 813 N N . PHE A 1 104 ? 5.893 15.529 2.322 1.00 80.81 104 PHE A N 1
ATOM 814 C CA . PHE A 1 104 ? 4.981 15.653 3.470 1.00 80.81 104 PHE A CA 1
ATOM 815 C C . PHE A 1 104 ? 5.421 14.764 4.651 1.00 80.81 104 PHE A C 1
ATOM 817 O O . PHE A 1 104 ? 4.649 13.920 5.125 1.00 80.81 104 PHE A O 1
ATOM 824 N N . PRO A 1 105 ? 6.648 14.944 5.174 1.00 82.94 105 PRO A N 1
ATOM 825 C CA . PRO A 1 105 ? 7.211 14.089 6.223 1.00 82.94 105 PRO A CA 1
ATOM 826 C C . PRO A 1 105 ? 6.399 14.095 7.525 1.00 82.94 105 PRO A C 1
ATOM 828 O O . PRO A 1 105 ? 6.407 13.108 8.253 1.00 82.94 105 PRO A O 1
ATOM 831 N N . ALA A 1 106 ? 5.651 15.165 7.812 1.00 76.62 106 ALA A N 1
ATOM 832 C CA . ALA A 1 106 ? 4.780 15.228 8.988 1.00 76.62 106 ALA A CA 1
ATOM 833 C C . ALA A 1 106 ? 3.654 14.175 8.967 1.00 76.62 106 ALA A C 1
ATOM 835 O O . ALA A 1 106 ? 3.172 13.771 10.020 1.00 76.62 106 ALA A O 1
ATOM 836 N N . HIS A 1 107 ? 3.250 13.715 7.778 1.00 76.44 107 HIS A N 1
ATOM 837 C CA . HIS A 1 107 ? 2.120 12.802 7.602 1.00 76.44 107 HIS A CA 1
ATOM 838 C C . HIS A 1 107 ? 2.535 11.431 7.076 1.00 76.44 107 HIS A C 1
ATOM 840 O O . HIS A 1 107 ? 1.951 10.427 7.461 1.00 76.44 107 HIS A O 1
ATOM 846 N N . PHE A 1 108 ? 3.561 11.379 6.226 1.00 84.62 108 PHE A N 1
ATOM 847 C CA . PHE A 1 108 ? 4.056 10.150 5.602 1.00 84.62 108 PHE A CA 1
ATOM 848 C C . PHE A 1 108 ? 5.529 9.880 5.922 1.00 84.62 108 PHE A C 1
ATOM 850 O O . PHE A 1 108 ? 6.196 9.125 5.221 1.00 84.62 108 PHE A O 1
ATOM 857 N N . GLY A 1 109 ? 6.062 10.516 6.966 1.00 85.56 109 GLY A N 1
ATOM 858 C CA . GLY A 1 109 ? 7.426 10.281 7.417 1.00 85.56 109 GLY A CA 1
ATOM 859 C C . GLY A 1 109 ? 7.604 8.922 8.102 1.00 85.56 109 GLY A C 1
ATOM 860 O O . GLY A 1 109 ? 6.623 8.242 8.424 1.00 85.56 109 GLY A O 1
ATOM 861 N N . PRO A 1 110 ? 8.860 8.543 8.399 1.00 88.69 110 PRO A N 1
ATOM 862 C CA . PRO A 1 110 ? 9.193 7.237 8.967 1.00 88.69 110 PRO A CA 1
ATOM 863 C C . PRO A 1 110 ? 8.384 6.877 10.217 1.00 88.69 110 PRO A C 1
ATOM 865 O O . PRO A 1 110 ? 7.912 5.750 10.341 1.00 88.69 110 PRO A O 1
ATOM 868 N N . ALA A 1 111 ? 8.153 7.839 11.117 1.00 88.19 111 ALA A N 1
ATOM 869 C CA . ALA A 1 111 ? 7.369 7.622 12.331 1.00 88.19 111 ALA A CA 1
ATOM 870 C C . ALA A 1 111 ? 5.905 7.241 12.034 1.00 88.19 111 ALA A C 1
ATOM 872 O O . ALA A 1 111 ? 5.386 6.295 12.626 1.00 88.19 111 ALA A O 1
ATOM 873 N N . ALA A 1 112 ? 5.257 7.932 11.090 1.00 89.50 112 ALA A N 1
ATOM 874 C CA . ALA A 1 112 ? 3.868 7.668 10.715 1.00 89.50 112 ALA A CA 1
ATOM 875 C C . ALA A 1 112 ? 3.712 6.312 10.008 1.00 89.50 112 ALA A C 1
ATOM 877 O O . ALA A 1 112 ? 2.786 5.556 10.304 1.00 89.50 112 ALA A O 1
ATOM 878 N N . LEU A 1 113 ? 4.648 5.968 9.118 1.00 92.25 113 LEU A N 1
ATOM 879 C CA . LEU A 1 113 ? 4.659 4.674 8.427 1.00 92.25 113 LEU A CA 1
ATOM 880 C C . LEU A 1 113 ? 4.975 3.517 9.391 1.00 92.25 113 LEU A C 1
ATOM 882 O O . LEU A 1 113 ? 4.359 2.458 9.307 1.00 92.25 113 LEU A O 1
ATOM 886 N N . THR A 1 114 ? 5.858 3.737 10.369 1.00 91.12 114 THR A N 1
ATOM 887 C CA . THR A 1 114 ? 6.139 2.759 11.434 1.00 91.12 114 THR A CA 1
ATOM 888 C C . THR A 1 114 ? 4.920 2.540 12.331 1.00 91.12 114 THR A C 1
ATOM 890 O O . THR A 1 114 ? 4.610 1.406 12.691 1.00 91.12 114 THR A O 1
ATOM 893 N N . ALA A 1 115 ? 4.187 3.607 12.668 1.00 90.12 115 ALA A N 1
ATOM 894 C CA . ALA A 1 115 ? 2.927 3.490 13.398 1.00 90.12 115 ALA A CA 1
ATOM 895 C C . ALA A 1 115 ? 1.877 2.708 12.591 1.00 90.12 115 ALA A C 1
ATOM 897 O O . ALA A 1 115 ? 1.218 1.835 13.145 1.00 90.12 115 ALA A O 1
ATOM 898 N N . LEU A 1 116 ? 1.771 2.951 11.278 1.00 91.50 116 LEU A N 1
ATOM 899 C CA . LEU A 1 116 ? 0.868 2.192 10.405 1.00 91.50 116 LEU A CA 1
ATOM 900 C C . LEU A 1 116 ? 1.177 0.690 10.422 1.00 91.50 116 LEU A C 1
ATOM 902 O O . LEU A 1 116 ? 0.265 -0.119 10.576 1.00 91.50 116 LEU A O 1
ATOM 906 N N . HIS A 1 117 ? 2.453 0.328 10.283 1.00 92.12 117 HIS A N 1
ATOM 907 C CA . HIS A 1 117 ? 2.907 -1.061 10.327 1.00 92.12 117 HIS A CA 1
ATOM 908 C C . HIS A 1 117 ? 2.558 -1.744 11.656 1.00 92.12 117 HIS A C 1
ATOM 910 O O . HIS A 1 117 ? 2.062 -2.865 11.655 1.00 92.12 117 HIS A O 1
ATOM 916 N N . ARG A 1 118 ? 2.744 -1.045 12.782 1.00 89.25 118 ARG A N 1
ATOM 917 C CA . ARG A 1 118 ? 2.408 -1.559 14.118 1.00 89.25 118 ARG A CA 1
ATOM 918 C C . ARG A 1 118 ? 0.902 -1.740 14.327 1.00 89.25 118 ARG A C 1
ATOM 920 O O . ARG A 1 118 ? 0.478 -2.685 14.990 1.00 89.25 118 ARG A O 1
ATOM 927 N N . ASP A 1 119 ? 0.101 -0.815 13.812 1.00 89.12 119 ASP A N 1
ATOM 928 C CA . ASP A 1 119 ? -1.332 -0.747 14.104 1.00 89.12 119 ASP A CA 1
ATOM 929 C C . ASP A 1 119 ? -2.183 -1.656 13.205 1.00 89.12 119 ASP A C 1
ATOM 931 O O . ASP A 1 119 ? -3.263 -2.084 13.622 1.00 89.12 119 ASP A O 1
ATOM 935 N N . ALA A 1 120 ? -1.728 -1.946 11.984 1.00 90.50 120 ALA A N 1
ATOM 936 C CA . ALA A 1 120 ? -2.364 -2.923 11.101 1.00 90.50 120 ALA A CA 1
ATOM 937 C C . ALA A 1 120 ? -2.151 -4.365 11.613 1.00 90.50 120 ALA A C 1
ATOM 939 O O . ALA A 1 120 ? -1.275 -4.618 12.438 1.00 90.50 120 ALA A O 1
ATOM 940 N N . ASP A 1 121 ? -2.947 -5.331 11.134 1.00 92.00 121 ASP A N 1
ATOM 941 C CA . ASP A 1 121 ? -2.684 -6.760 11.412 1.00 92.00 121 ASP A CA 1
ATOM 942 C C . ASP A 1 121 ? -1.389 -7.216 10.718 1.00 92.00 121 ASP A C 1
ATOM 944 O O . ASP A 1 121 ? -0.524 -7.870 11.299 1.00 92.00 121 ASP A O 1
ATOM 948 N N . CYS A 1 122 ? -1.254 -6.829 9.451 1.00 93.88 122 CYS A N 1
ATOM 949 C CA . CYS A 1 122 ? -0.080 -7.080 8.632 1.00 93.88 122 CYS A CA 1
ATOM 950 C C . CYS A 1 122 ? -0.036 -6.088 7.474 1.00 93.88 122 CYS A C 1
ATOM 952 O O . CYS A 1 122 ? -1.080 -5.742 6.916 1.00 93.88 122 CYS A O 1
ATOM 954 N N . TRP A 1 123 ? 1.159 -5.671 7.063 1.00 95.38 123 TRP A N 1
ATOM 955 C CA . TRP A 1 123 ? 1.345 -4.844 5.877 1.00 95.38 123 TRP A CA 1
ATOM 956 C C . TRP A 1 123 ? 2.472 -5.394 5.015 1.00 95.38 123 TRP A C 1
ATOM 958 O O . TRP A 1 123 ? 3.582 -5.573 5.497 1.00 95.38 123 TRP A O 1
ATOM 968 N N . ARG A 1 124 ? 2.179 -5.639 3.735 1.00 96.31 124 ARG A N 1
ATOM 969 C CA . ARG A 1 124 ? 3.151 -6.053 2.721 1.00 96.31 124 ARG A CA 1
ATOM 970 C C . ARG A 1 124 ? 3.159 -5.094 1.535 1.00 96.31 124 ARG A C 1
ATOM 972 O O . ARG A 1 124 ? 2.107 -4.637 1.084 1.00 96.31 124 ARG A O 1
ATOM 979 N N . ASN A 1 125 ? 4.346 -4.819 1.010 1.00 97.00 125 ASN A N 1
ATOM 980 C CA . ASN A 1 125 ? 4.594 -3.934 -0.116 1.00 97.00 125 ASN A CA 1
ATOM 981 C C . ASN A 1 125 ? 5.366 -4.658 -1.227 1.00 97.00 125 ASN A C 1
ATOM 983 O O . ASN A 1 125 ? 6.418 -5.255 -0.995 1.00 97.00 125 ASN A O 1
ATOM 987 N N . LEU A 1 126 ? 4.852 -4.570 -2.455 1.00 97.38 126 LEU A N 1
ATOM 988 C CA . LEU A 1 126 ? 5.498 -5.089 -3.657 1.00 97.38 126 LEU A CA 1
ATOM 989 C C . LEU A 1 126 ? 6.043 -3.940 -4.502 1.00 97.38 126 LEU A C 1
ATOM 991 O O . LEU A 1 126 ? 5.312 -3.028 -4.890 1.00 97.38 126 LEU A O 1
ATOM 995 N N . TYR A 1 127 ? 7.316 -4.014 -4.868 1.00 96.94 127 TYR A N 1
ATOM 996 C CA . TYR A 1 127 ? 7.948 -2.990 -5.691 1.00 96.94 127 TYR A CA 1
ATOM 997 C C . TYR A 1 127 ? 8.891 -3.602 -6.722 1.00 96.94 127 TYR A C 1
ATOM 999 O O . TYR A 1 127 ? 9.339 -4.741 -6.599 1.00 96.94 127 TYR A O 1
ATOM 1007 N N . ARG A 1 128 ? 9.176 -2.822 -7.766 1.00 96.38 128 ARG A N 1
ATOM 1008 C CA . ARG A 1 128 ? 10.180 -3.126 -8.788 1.00 96.38 128 ARG A CA 1
ATOM 1009 C C . ARG A 1 128 ? 11.258 -2.055 -8.687 1.00 96.38 128 ARG A C 1
ATOM 1011 O O . ARG A 1 128 ? 10.947 -0.898 -8.417 1.00 96.38 128 ARG A O 1
ATOM 1018 N N . LEU A 1 129 ? 12.519 -2.417 -8.904 1.00 95.31 129 LEU A N 1
ATOM 1019 C CA . LEU A 1 129 ? 13.611 -1.431 -8.918 1.00 95.31 129 LEU A CA 1
ATOM 1020 C C . LEU A 1 129 ? 13.526 -0.485 -10.126 1.00 95.31 129 LEU A C 1
ATOM 1022 O O . LEU A 1 129 ? 14.021 0.634 -10.075 1.00 95.31 129 LEU A O 1
ATOM 1026 N N . THR A 1 130 ? 12.865 -0.939 -11.185 1.00 95.19 130 THR A N 1
ATOM 1027 C CA . THR A 1 130 ? 12.583 -0.221 -12.431 1.00 95.19 130 THR A CA 1
ATOM 1028 C C . THR A 1 130 ? 11.365 0.704 -12.343 1.00 95.19 130 THR A C 1
ATOM 1030 O O . THR A 1 130 ? 11.120 1.455 -13.285 1.00 95.19 130 THR A O 1
ATOM 1033 N N . ASP A 1 131 ? 10.581 0.660 -11.258 1.00 95.69 131 ASP A N 1
ATOM 1034 C CA . ASP A 1 131 ? 9.433 1.551 -11.077 1.00 95.69 131 ASP A CA 1
ATOM 1035 C C . ASP A 1 131 ? 9.929 2.970 -10.728 1.00 95.69 131 ASP A C 1
ATOM 1037 O O . ASP A 1 131 ? 10.565 3.155 -9.683 1.00 95.69 131 ASP A O 1
ATOM 1041 N N . PRO A 1 132 ? 9.662 3.990 -11.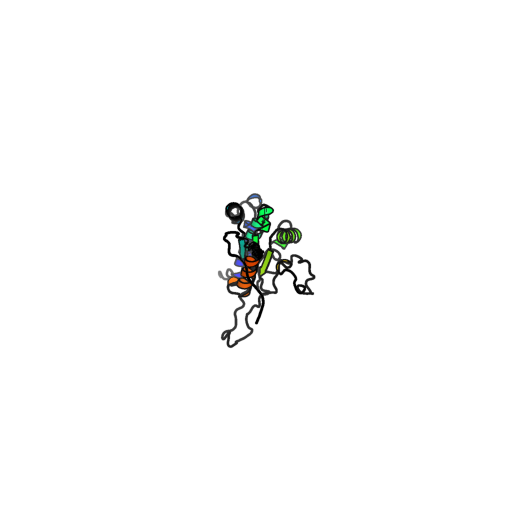572 1.00 91.81 132 PRO A N 1
ATOM 1042 C CA . PRO A 1 132 ? 10.107 5.357 -11.309 1.00 91.81 132 PRO A CA 1
ATOM 1043 C C . PRO A 1 132 ? 9.301 6.052 -10.202 1.00 91.81 132 PRO A C 1
ATOM 1045 O O . PRO A 1 132 ? 9.763 7.046 -9.644 1.00 91.81 132 PRO A O 1
ATOM 1048 N N . ILE A 1 133 ? 8.107 5.551 -9.880 1.00 91.31 133 ILE A N 1
ATOM 1049 C CA . ILE A 1 133 ? 7.164 6.160 -8.935 1.00 91.31 133 ILE A CA 1
ATOM 1050 C C . ILE A 1 133 ? 7.188 5.387 -7.617 1.00 91.31 133 ILE A C 1
ATOM 1052 O O . ILE A 1 133 ? 7.433 5.961 -6.556 1.00 91.31 133 ILE A O 1
ATOM 1056 N N . GLY A 1 134 ? 6.935 4.083 -7.697 1.00 92.38 134 GLY A N 1
ATOM 1057 C CA . GLY A 1 134 ? 6.846 3.185 -6.558 1.00 92.38 134 GLY A CA 1
ATOM 1058 C C . GLY A 1 134 ? 8.200 2.692 -6.067 1.00 92.38 134 GLY A C 1
ATOM 1059 O O . GLY A 1 134 ? 9.167 2.606 -6.820 1.00 92.38 134 GLY A O 1
ATOM 1060 N N . GLY A 1 135 ? 8.282 2.333 -4.791 1.00 93.50 135 GLY A N 1
ATOM 1061 C CA . GLY A 1 135 ? 9.514 1.822 -4.204 1.00 93.50 135 GLY A CA 1
ATOM 1062 C C . GLY A 1 135 ? 9.297 1.082 -2.887 1.00 93.50 135 GLY A C 1
ATOM 1063 O O . GLY A 1 135 ? 8.148 0.857 -2.493 1.00 93.50 135 GLY A O 1
ATOM 1064 N N . PRO A 1 136 ? 10.398 0.695 -2.219 1.00 94.56 136 PRO A N 1
ATOM 1065 C CA . PRO A 1 136 ? 10.323 0.195 -0.854 1.00 94.56 136 PRO A CA 1
ATOM 1066 C C . PRO A 1 136 ? 9.783 1.292 0.072 1.00 94.56 136 PRO A C 1
ATOM 1068 O O . PRO A 1 136 ? 10.092 2.469 -0.123 1.00 94.56 136 PRO A O 1
ATOM 1071 N N . VAL A 1 137 ? 8.989 0.914 1.070 1.00 92.62 137 VAL A N 1
ATOM 1072 C CA . VAL A 1 137 ? 8.466 1.831 2.095 1.00 92.62 137 VAL A CA 1
ATOM 1073 C C . VAL A 1 137 ? 9.526 2.113 3.163 1.00 92.62 137 VAL A C 1
ATOM 1075 O O . VAL A 1 137 ? 9.509 3.178 3.775 1.00 92.62 137 VAL A O 1
ATOM 1078 N N . ARG A 1 138 ? 10.483 1.196 3.357 1.00 89.81 138 ARG A N 1
ATOM 1079 C CA . ARG A 1 138 ? 11.606 1.333 4.297 1.00 89.81 138 ARG A CA 1
ATOM 1080 C C . ARG A 1 138 ? 11.150 1.577 5.734 1.00 89.81 138 ARG A C 1
ATOM 1082 O O . ARG A 1 138 ? 11.803 2.305 6.481 1.00 89.81 138 ARG A O 1
ATOM 1089 N N . VAL A 1 139 ? 10.027 0.975 6.121 1.00 85.81 139 VAL A N 1
ATOM 1090 C CA . VAL A 1 139 ? 9.700 0.856 7.542 1.00 85.81 139 VAL A CA 1
ATOM 1091 C C . VAL A 1 139 ? 10.710 -0.122 8.127 1.00 85.81 139 VAL A C 1
ATOM 1093 O O . VAL A 1 139 ? 10.839 -1.214 7.577 1.00 85.81 139 VAL A O 1
ATOM 1096 N N . PRO A 1 140 ? 11.444 0.242 9.190 1.00 70.69 140 PRO A N 1
ATOM 1097 C CA . PRO A 1 140 ? 12.298 -0.711 9.870 1.00 70.69 140 PRO A CA 1
ATOM 1098 C C . PRO A 1 140 ? 11.427 -1.867 10.362 1.00 70.69 140 PRO A C 1
ATOM 1100 O O . PRO A 1 140 ? 10.662 -1.711 11.315 1.00 70.69 140 PRO A O 1
ATOM 1103 N N . GLY A 1 141 ? 11.522 -3.012 9.689 1.00 60.06 141 GLY A N 1
ATOM 1104 C CA . GLY A 1 141 ? 11.177 -4.275 10.315 1.00 60.06 141 GLY A CA 1
ATOM 1105 C C . GLY A 1 141 ? 12.153 -4.507 11.459 1.00 60.06 141 GLY A C 1
ATOM 1106 O O . GLY A 1 141 ? 13.238 -3.925 11.472 1.00 60.06 141 GLY A O 1
ATOM 1107 N N . GLY A 1 142 ? 11.817 -5.336 12.439 1.00 50.53 142 GLY A N 1
ATOM 1108 C CA . GLY A 1 142 ? 12.696 -5.627 13.585 1.00 50.53 142 GLY A CA 1
ATOM 1109 C C . GLY A 1 142 ? 14.064 -6.261 13.247 1.00 50.53 142 GLY A C 1
ATOM 1110 O O . GLY A 1 142 ? 14.710 -6.799 14.139 1.00 50.53 142 GLY A O 1
ATOM 1111 N N . HIS A 1 143 ? 14.511 -6.219 11.989 1.00 48.09 143 HIS A N 1
ATOM 1112 C CA . HIS A 1 143 ? 15.696 -6.869 11.454 1.00 48.09 143 HIS A CA 1
ATOM 1113 C C . HIS A 1 143 ? 16.533 -5.874 10.637 1.00 48.09 143 HIS A C 1
ATOM 1115 O O . HIS A 1 143 ? 16.001 -5.026 9.918 1.00 48.09 143 HIS A O 1
ATOM 1121 N N . ALA A 1 144 ? 17.859 -5.985 10.736 1.00 48.00 144 ALA A N 1
ATOM 1122 C CA . ALA A 1 144 ? 18.770 -5.201 9.913 1.00 48.00 144 ALA A CA 1
ATOM 1123 C C . ALA A 1 144 ? 18.585 -5.555 8.419 1.00 48.00 144 ALA A C 1
ATOM 1125 O O . ALA A 1 144 ? 18.397 -6.734 8.100 1.00 48.00 144 ALA A O 1
ATOM 1126 N N . PRO A 1 145 ? 18.676 -4.570 7.502 1.00 47.94 145 PRO A N 1
ATOM 1127 C CA . PRO A 1 145 ? 18.435 -4.755 6.064 1.00 47.94 145 PRO A CA 1
ATOM 1128 C C . PRO A 1 145 ? 19.343 -5.798 5.387 1.00 47.94 145 PRO A C 1
ATOM 1130 O O . PRO A 1 145 ? 19.045 -6.242 4.279 1.00 47.94 145 PRO A O 1
ATOM 1133 N N . ASP A 1 146 ? 20.414 -6.221 6.062 1.00 52.78 146 ASP A N 1
ATOM 1134 C CA . ASP A 1 146 ? 21.513 -6.981 5.467 1.00 52.78 146 ASP A CA 1
ATOM 1135 C C . ASP A 1 146 ? 21.496 -8.475 5.846 1.00 52.78 146 ASP A C 1
ATOM 1137 O O . ASP A 1 146 ? 22.207 -9.273 5.238 1.00 52.78 146 ASP A O 1
ATOM 1141 N N . THR A 1 147 ? 20.690 -8.883 6.834 1.00 54.06 147 THR A N 1
ATOM 1142 C CA . THR A 1 147 ? 20.674 -10.270 7.350 1.00 54.06 147 THR A CA 1
ATOM 1143 C C . THR A 1 147 ? 19.538 -11.138 6.810 1.00 54.06 147 THR A C 1
ATOM 1145 O O . THR A 1 147 ? 19.504 -12.335 7.088 1.00 54.06 147 THR A O 1
ATOM 1148 N N . GLY A 1 148 ? 18.631 -10.572 6.007 1.00 53.09 148 GLY A N 1
ATOM 1149 C CA . GLY A 1 148 ? 17.394 -11.250 5.612 1.00 53.09 148 GLY A CA 1
ATOM 1150 C C . GLY A 1 148 ? 16.486 -11.558 6.819 1.00 53.09 148 GLY A C 1
ATOM 1151 O O . GLY A 1 148 ? 16.877 -11.346 7.969 1.00 53.09 148 GLY A O 1
ATOM 1152 N N . PRO A 1 149 ? 15.249 -12.029 6.591 1.00 60.22 149 PRO A N 1
ATOM 1153 C CA . PRO A 1 149 ? 14.390 -12.471 7.684 1.00 60.22 149 PRO A CA 1
ATOM 1154 C C . PRO A 1 149 ? 15.000 -13.707 8.356 1.00 60.22 149 PRO A C 1
ATOM 1156 O O . PRO A 1 149 ? 15.447 -14.634 7.675 1.00 60.22 149 PRO A O 1
ATOM 1159 N N . ALA A 1 150 ? 15.005 -13.735 9.691 1.00 64.50 150 ALA A N 1
ATOM 1160 C CA . ALA A 1 150 ? 15.433 -14.915 10.435 1.00 64.50 150 ALA A CA 1
ATOM 1161 C C . ALA A 1 150 ? 14.569 -16.138 10.052 1.00 64.50 150 ALA A C 1
ATOM 1163 O O . ALA A 1 150 ? 13.386 -15.978 9.729 1.00 64.50 150 ALA A O 1
ATOM 1164 N N . PRO A 1 151 ? 15.108 -17.371 10.090 1.00 66.00 151 PRO A N 1
ATOM 1165 C CA . PRO A 1 151 ? 14.304 -18.572 9.889 1.00 66.00 151 PRO A CA 1
ATOM 1166 C C . PRO A 1 151 ? 13.120 -18.595 10.867 1.00 66.00 151 PRO A C 1
ATOM 1168 O O . PRO A 1 151 ? 13.318 -18.575 12.079 1.00 66.00 151 PRO A O 1
ATOM 1171 N N . GLY A 1 152 ? 11.893 -18.619 10.340 1.00 69.50 152 GLY A N 1
ATOM 1172 C CA . GLY A 1 152 ? 10.667 -18.582 11.147 1.00 69.50 152 GLY A CA 1
ATOM 1173 C C . GLY A 1 152 ? 10.171 -17.184 11.543 1.00 69.50 152 GLY A C 1
ATOM 1174 O O . GLY A 1 152 ? 9.166 -17.108 12.245 1.00 69.50 152 GLY A O 1
ATOM 1175 N N . ALA A 1 153 ? 10.818 -16.101 11.092 1.00 74.19 153 ALA A N 1
ATOM 1176 C CA . ALA A 1 153 ? 10.303 -14.742 11.266 1.00 74.19 153 ALA A CA 1
ATOM 1177 C C . ALA A 1 153 ? 8.943 -14.573 10.576 1.00 74.19 153 ALA A C 1
ATOM 1179 O O . ALA A 1 153 ? 8.697 -15.151 9.508 1.00 74.19 153 ALA A O 1
ATOM 1180 N N . ASP A 1 154 ? 8.067 -13.770 11.178 1.00 81.69 154 ASP A N 1
ATOM 1181 C CA . ASP A 1 154 ? 6.773 -13.465 10.586 1.00 81.69 154 ASP A CA 1
ATOM 1182 C C . ASP A 1 154 ? 7.026 -12.628 9.319 1.00 81.69 154 ASP A C 1
ATOM 1184 O O . ASP A 1 154 ? 7.671 -11.582 9.393 1.00 81.69 154 ASP A O 1
ATOM 1188 N N . PRO A 1 155 ? 6.543 -13.032 8.129 1.00 77.94 155 PRO A N 1
ATOM 1189 C CA . PRO A 1 155 ? 6.673 -12.213 6.925 1.00 77.94 155 PRO A CA 1
ATOM 1190 C C . PRO A 1 155 ? 6.098 -10.802 7.090 1.00 77.94 155 PRO A C 1
ATOM 1192 O O . PRO A 1 155 ? 6.479 -9.900 6.350 1.00 77.94 155 PRO A O 1
ATOM 1195 N N . CYS A 1 156 ? 5.173 -10.618 8.032 1.00 85.38 156 CYS A N 1
ATOM 1196 C CA . CYS A 1 156 ? 4.601 -9.329 8.389 1.00 85.38 156 CYS A CA 1
ATOM 1197 C C . CYS A 1 156 ? 5.506 -8.466 9.275 1.00 85.38 156 CYS A C 1
ATOM 1199 O O . CYS A 1 156 ? 5.123 -7.327 9.506 1.00 85.38 156 CYS A O 1
ATOM 1201 N N . ASP A 1 157 ? 6.656 -8.964 9.747 1.00 85.06 157 ASP A N 1
ATOM 1202 C CA . ASP A 1 157 ? 7.672 -8.181 10.472 1.00 85.06 157 ASP A CA 1
ATOM 1203 C C . ASP A 1 157 ? 8.442 -7.242 9.543 1.00 85.06 157 ASP A C 1
ATOM 1205 O O . ASP A 1 157 ? 9.018 -6.256 9.992 1.00 85.06 157 ASP A O 1
ATOM 1209 N N . ASP A 1 158 ? 8.473 -7.551 8.249 1.00 87.38 158 ASP A N 1
ATOM 1210 C CA . ASP A 1 158 ? 8.968 -6.653 7.215 1.00 87.38 158 ASP A CA 1
ATOM 1211 C C . ASP A 1 158 ? 7.762 -6.104 6.444 1.00 87.38 158 ASP A C 1
ATOM 1213 O O . ASP A 1 158 ? 6.785 -6.817 6.206 1.00 87.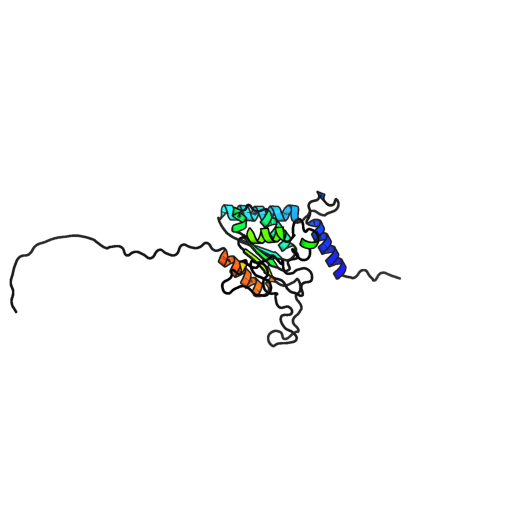38 158 ASP A O 1
ATOM 1217 N N . VAL A 1 159 ? 7.800 -4.838 6.042 1.00 92.50 159 VAL A N 1
ATOM 1218 C CA . VAL A 1 159 ? 6.793 -4.292 5.121 1.00 92.50 159 VAL A CA 1
ATOM 1219 C C . VAL A 1 159 ? 7.165 -4.638 3.691 1.00 92.50 159 VAL A C 1
ATOM 1221 O O . VAL A 1 159 ? 6.302 -4.962 2.879 1.00 92.50 159 VAL A O 1
ATOM 1224 N N . ASP A 1 160 ? 8.444 -4.580 3.353 1.00 93.19 160 ASP A N 1
ATOM 1225 C CA . ASP A 1 160 ? 8.900 -4.702 1.985 1.00 93.19 160 ASP A CA 1
ATOM 1226 C C . ASP A 1 160 ? 9.171 -6.173 1.643 1.00 93.19 160 ASP A C 1
ATOM 1228 O O . ASP A 1 160 ? 9.860 -6.915 2.341 1.00 93.19 160 ASP A O 1
ATOM 1232 N N . ARG A 1 161 ? 8.599 -6.649 0.535 1.00 92.06 161 ARG A N 1
ATOM 1233 C CA . ARG A 1 161 ? 9.045 -7.909 -0.069 1.00 92.06 161 ARG A CA 1
ATOM 1234 C C . ARG A 1 161 ? 10.341 -7.659 -0.827 1.00 92.06 161 ARG A C 1
ATOM 1236 O O . ARG A 1 161 ? 10.527 -6.585 -1.390 1.00 92.06 161 ARG A O 1
ATOM 1243 N N . ALA A 1 162 ? 11.174 -8.691 -0.958 1.00 91.19 162 ALA A N 1
ATOM 1244 C CA . ALA A 1 162 ? 12.249 -8.689 -1.945 1.00 91.19 162 ALA A CA 1
ATOM 1245 C C . ALA A 1 162 ? 11.744 -8.178 -3.320 1.00 91.19 162 ALA A C 1
ATOM 1247 O O . ALA A 1 162 ? 10.645 -8.583 -3.745 1.00 91.19 162 ALA A O 1
ATOM 1248 N N . PRO A 1 163 ? 12.521 -7.310 -4.008 1.00 94.19 163 PRO A N 1
ATOM 1249 C CA . PRO A 1 163 ? 12.088 -6.663 -5.238 1.00 94.19 163 PRO A CA 1
ATOM 1250 C C . PRO A 1 163 ? 11.585 -7.670 -6.271 1.00 94.19 163 PRO A C 1
ATOM 1252 O O . PRO A 1 163 ? 12.199 -8.715 -6.496 1.00 94.19 163 PRO A O 1
ATOM 1255 N N . LEU A 1 164 ? 10.482 -7.336 -6.939 1.00 95.50 164 LEU A N 1
ATOM 1256 C CA . LEU A 1 164 ? 10.000 -8.119 -8.068 1.00 95.50 164 LEU A CA 1
ATOM 1257 C C . LEU A 1 164 ? 11.002 -8.020 -9.219 1.00 95.50 164 LEU A C 1
ATOM 1259 O O . LEU A 1 164 ? 11.489 -6.934 -9.550 1.00 95.50 164 LEU A O 1
ATOM 1263 N N . LYS A 1 165 ? 11.281 -9.163 -9.845 1.00 94.75 165 LYS A N 1
ATOM 1264 C CA . LYS A 1 165 ? 12.174 -9.237 -10.998 1.00 94.75 165 LYS A CA 1
ATOM 1265 C C . LYS A 1 165 ? 11.556 -8.488 -12.180 1.00 94.75 165 LYS A C 1
ATOM 1267 O O . LYS A 1 165 ? 10.436 -8.791 -12.585 1.00 94.75 165 LYS A O 1
ATOM 1272 N N . ASP A 1 166 ? 12.292 -7.533 -12.738 1.00 93.62 166 ASP A N 1
ATOM 1273 C CA . ASP A 1 166 ? 11.881 -6.770 -13.916 1.00 93.62 166 ASP A CA 1
ATOM 1274 C C . ASP A 1 166 ? 13.117 -6.351 -14.736 1.00 93.62 166 ASP A C 1
ATOM 1276 O O . ASP A 1 166 ? 13.980 -5.666 -14.181 1.00 93.62 166 ASP A O 1
ATOM 1280 N N . PRO A 1 167 ? 13.248 -6.753 -16.015 1.00 92.75 167 PRO A N 1
ATOM 1281 C CA . PRO A 1 167 ? 12.333 -7.610 -16.778 1.00 92.75 167 PRO A CA 1
ATOM 1282 C C . PRO A 1 167 ? 12.363 -9.078 -16.310 1.00 92.75 167 PRO A C 1
ATOM 1284 O O . PRO A 1 167 ? 13.329 -9.541 -15.699 1.00 92.75 167 PRO A O 1
ATOM 1287 N N . LEU A 1 168 ? 11.312 -9.846 -16.625 1.00 89.75 168 LEU A N 1
ATOM 1288 C CA . LEU A 1 168 ? 11.206 -11.265 -16.230 1.00 89.75 168 LEU A CA 1
ATOM 1289 C C . LEU A 1 168 ? 12.346 -12.133 -16.790 1.00 89.75 168 LEU A C 1
ATOM 1291 O O . LEU A 1 168 ? 12.795 -13.082 -16.138 1.00 89.75 168 LEU A O 1
ATOM 1295 N N . ALA A 1 169 ? 12.860 -11.779 -17.966 1.00 89.19 169 ALA A N 1
ATOM 1296 C CA . ALA A 1 169 ? 14.014 -12.409 -18.585 1.00 89.19 169 ALA A CA 1
ATOM 1297 C C . ALA A 1 169 ? 14.849 -11.382 -19.354 1.00 89.19 169 ALA A C 1
ATOM 1299 O O . ALA A 1 169 ? 14.318 -10.442 -19.942 1.00 89.19 169 ALA A O 1
ATOM 1300 N N . TYR A 1 170 ? 16.162 -11.596 -19.375 1.00 87.62 170 TYR A N 1
ATOM 1301 C CA . TYR A 1 170 ? 17.059 -10.874 -20.267 1.00 87.62 170 TYR A CA 1
ATOM 1302 C C . TYR A 1 170 ? 17.190 -11.669 -21.570 1.00 87.62 170 TYR A C 1
ATOM 1304 O O . TYR A 1 170 ? 17.551 -12.844 -21.541 1.00 87.62 170 TYR A O 1
ATOM 1312 N N . GLY A 1 171 ? 16.885 -11.041 -22.707 1.00 86.06 171 GLY A N 1
ATOM 1313 C CA . GLY A 1 171 ? 16.884 -11.712 -24.010 1.00 86.06 171 GLY A CA 1
ATOM 1314 C C . GLY A 1 171 ? 15.680 -12.638 -24.221 1.00 86.06 171 GLY A C 1
ATOM 1315 O O . GLY A 1 171 ? 14.622 -12.440 -23.626 1.00 86.06 171 GLY A O 1
ATOM 1316 N N . ARG A 1 172 ? 15.832 -13.619 -25.119 1.00 88.75 172 ARG A N 1
ATOM 1317 C CA . ARG A 1 172 ? 14.790 -14.601 -25.454 1.00 88.75 172 ARG A CA 1
ATOM 1318 C C . ARG A 1 172 ? 15.032 -15.907 -24.704 1.00 88.75 172 ARG A C 1
ATOM 1320 O O . ARG A 1 172 ? 16.156 -16.398 -24.669 1.00 88.75 172 ARG A O 1
ATOM 1327 N N . THR A 1 173 ? 13.974 -16.496 -24.167 1.00 89.06 173 THR A N 1
ATOM 1328 C CA . THR A 1 173 ? 13.968 -17.838 -23.567 1.00 89.06 173 THR A CA 1
ATOM 1329 C C . THR A 1 173 ? 12.791 -18.645 -24.128 1.00 89.06 173 THR A C 1
ATOM 1331 O O . THR A 1 173 ? 11.889 -18.052 -24.717 1.00 89.06 173 THR A O 1
ATOM 1334 N N . PRO A 1 174 ? 12.729 -19.977 -23.946 1.00 90.88 174 PRO A N 1
ATOM 1335 C CA . PRO A 1 174 ? 11.557 -20.755 -24.360 1.00 90.88 174 PRO A CA 1
ATOM 1336 C C . PRO A 1 174 ? 10.235 -20.254 -23.747 1.00 90.88 174 PRO A C 1
ATOM 1338 O O . PRO A 1 174 ? 9.210 -20.258 -24.419 1.00 90.88 174 PRO A O 1
ATOM 1341 N N . ALA A 1 175 ? 10.268 -19.767 -22.500 1.00 87.75 175 ALA A N 1
ATOM 1342 C CA . ALA A 1 175 ? 9.109 -19.169 -21.827 1.00 87.75 175 ALA A CA 1
ATOM 1343 C C . ALA A 1 175 ? 8.851 -17.703 -22.239 1.00 87.75 175 ALA A C 1
ATOM 1345 O O . ALA A 1 175 ? 7.729 -17.214 -22.129 1.00 87.75 175 ALA A O 1
ATOM 1346 N N . HIS A 1 176 ? 9.880 -17.003 -22.725 1.00 87.25 176 HIS A N 1
ATOM 1347 C CA . HIS A 1 176 ? 9.818 -15.617 -23.190 1.00 87.25 176 HIS A CA 1
ATOM 1348 C C . HIS A 1 176 ? 10.447 -15.507 -24.587 1.00 87.25 176 HIS A C 1
ATOM 1350 O O . HIS A 1 176 ? 11.582 -15.042 -24.725 1.00 87.25 176 HIS A O 1
ATOM 1356 N N . PRO A 1 177 ? 9.747 -15.956 -25.647 1.00 87.38 177 PRO A N 1
ATOM 1357 C CA . PRO A 1 177 ? 10.302 -15.988 -27.004 1.00 87.38 177 PRO A CA 1
ATOM 1358 C C . PRO A 1 177 ? 10.541 -14.584 -27.583 1.00 87.38 177 PRO A C 1
ATOM 1360 O O . PRO A 1 177 ? 11.301 -14.419 -28.537 1.00 87.38 177 PRO A O 1
ATOM 1363 N N . LEU A 1 178 ? 9.919 -13.562 -26.991 1.00 88.50 178 LEU A N 1
ATOM 1364 C CA . LEU A 1 178 ? 10.175 -12.150 -27.251 1.00 88.50 178 LEU A CA 1
ATOM 1365 C C . LEU A 1 178 ? 10.930 -11.535 -26.061 1.00 88.50 178 LEU A C 1
ATOM 1367 O O . LEU A 1 178 ? 10.729 -11.996 -24.936 1.00 88.50 178 LEU A O 1
ATOM 1371 N N . PRO A 1 179 ? 11.763 -10.495 -26.277 1.00 88.19 179 PRO A N 1
ATOM 1372 C CA . PRO A 1 179 ? 12.384 -9.758 -25.180 1.00 88.19 179 PRO A CA 1
ATOM 1373 C C . PRO A 1 179 ? 11.329 -9.334 -24.158 1.00 88.19 179 PRO A C 1
ATOM 1375 O O . PRO A 1 179 ? 10.349 -8.677 -24.519 1.00 88.19 179 PRO A O 1
ATOM 1378 N N . ALA A 1 180 ? 11.511 -9.740 -22.902 1.00 91.38 180 ALA A N 1
ATOM 1379 C CA . ALA A 1 180 ? 10.555 -9.410 -21.858 1.00 91.38 180 ALA A CA 1
ATOM 1380 C C . ALA A 1 180 ? 10.534 -7.884 -21.643 1.00 91.38 180 ALA A C 1
ATOM 1382 O O . ALA A 1 180 ? 11.602 -7.275 -21.506 1.00 91.38 180 ALA A O 1
ATOM 1383 N N . PRO A 1 181 ? 9.349 -7.249 -21.633 1.00 91.88 181 PRO A N 1
ATOM 1384 C CA . PRO A 1 181 ? 9.249 -5.816 -21.413 1.00 91.88 181 PRO A CA 1
ATOM 1385 C C . PRO A 1 181 ? 9.639 -5.461 -19.975 1.00 91.88 181 PRO A C 1
ATOM 1387 O O . PRO A 1 181 ? 9.474 -6.266 -19.059 1.00 91.88 181 PRO A O 1
ATOM 1390 N N . ILE A 1 182 ? 10.113 -4.229 -19.788 1.00 93.94 182 ILE A N 1
ATOM 1391 C CA . ILE A 1 182 ? 10.232 -3.616 -18.463 1.00 93.94 182 ILE A CA 1
ATOM 1392 C C . ILE A 1 182 ? 8.837 -3.131 -18.069 1.00 93.94 182 ILE A C 1
ATOM 1394 O O . ILE A 1 182 ? 8.281 -2.248 -18.726 1.00 93.94 182 ILE A O 1
ATOM 1398 N N . LEU A 1 183 ? 8.266 -3.715 -17.020 1.00 94.88 183 LEU A N 1
ATOM 1399 C CA . LEU A 1 183 ? 6.908 -3.411 -16.564 1.00 94.88 183 LEU A CA 1
ATOM 1400 C C . LEU A 1 183 ? 6.848 -2.124 -15.730 1.00 94.88 183 LEU A C 1
ATOM 1402 O O . LEU A 1 183 ? 5.848 -1.400 -15.771 1.00 94.88 183 LEU A O 1
ATOM 1406 N N . GLY A 1 184 ? 7.917 -1.809 -14.991 1.00 95.12 184 GLY A N 1
ATOM 1407 C CA . GLY A 1 184 ? 8.032 -0.592 -14.187 1.00 95.12 184 GLY A CA 1
ATOM 1408 C C . GLY A 1 184 ? 6.864 -0.431 -13.211 1.00 95.12 184 GLY A C 1
ATOM 1409 O O . GLY A 1 184 ? 6.710 -1.211 -12.282 1.00 95.12 184 GLY A O 1
ATOM 1410 N N . HIS A 1 185 ? 6.020 0.580 -13.423 1.00 95.19 185 HIS A N 1
ATOM 1411 C CA . HIS A 1 185 ? 4.887 0.887 -12.539 1.00 95.19 185 HIS A CA 1
ATOM 1412 C C . HIS A 1 185 ? 3.609 0.055 -12.801 1.00 95.19 185 HIS A C 1
ATOM 1414 O O . HIS A 1 185 ? 2.583 0.253 -12.142 1.00 95.19 185 HIS A O 1
ATOM 1420 N N . SER A 1 186 ? 3.638 -0.850 -13.780 1.00 93.19 186 SER A N 1
ATOM 1421 C CA . SER A 1 186 ? 2.452 -1.548 -14.297 1.00 93.19 186 SER A CA 1
ATOM 1422 C C . SER A 1 186 ? 2.429 -3.033 -13.917 1.00 93.19 186 SER A C 1
ATOM 1424 O O . SER A 1 186 ? 3.412 -3.584 -13.425 1.00 93.19 186 SER A O 1
ATOM 1426 N N . ASP A 1 187 ? 1.280 -3.680 -14.130 1.00 94.06 187 ASP A N 1
ATOM 1427 C CA . ASP A 1 187 ? 1.094 -5.142 -14.112 1.00 94.06 187 ASP A CA 1
ATOM 1428 C C . ASP A 1 187 ? 1.562 -5.895 -12.857 1.00 94.06 187 ASP A C 1
ATOM 1430 O O . ASP A 1 187 ? 1.781 -7.103 -12.875 1.00 94.06 187 ASP A O 1
ATOM 1434 N N . TYR A 1 188 ? 1.615 -5.216 -11.711 1.00 95.38 188 TYR A N 1
ATOM 1435 C CA . TYR A 1 188 ? 1.894 -5.849 -10.419 1.00 95.38 188 TYR A CA 1
ATOM 1436 C C . TYR A 1 188 ? 0.960 -7.022 -10.103 1.00 95.38 188 TYR A C 1
ATOM 1438 O O . TYR A 1 188 ? 1.409 -8.020 -9.559 1.00 95.38 188 TYR A O 1
ATOM 1446 N N . ARG A 1 189 ? -0.330 -6.928 -10.460 1.00 95.50 189 ARG A N 1
ATOM 1447 C CA . ARG A 1 189 ? -1.321 -7.983 -10.169 1.00 95.50 189 ARG A CA 1
ATOM 1448 C C . ARG A 1 189 ? -1.135 -9.247 -11.006 1.00 95.50 189 ARG A C 1
ATOM 1450 O O . ARG A 1 189 ? -1.658 -10.287 -10.623 1.00 95.50 189 ARG A O 1
ATOM 1457 N N . ALA A 1 190 ? -0.450 -9.137 -12.144 1.00 93.94 190 ALA A N 1
ATOM 1458 C CA . ALA A 1 190 ? -0.130 -10.276 -12.997 1.00 93.94 190 ALA A CA 1
ATOM 1459 C C . ALA A 1 190 ? 1.107 -11.038 -12.495 1.00 93.94 190 ALA A C 1
ATOM 1461 O O . ALA A 1 190 ? 1.330 -12.177 -12.898 1.00 93.94 190 ALA A O 1
ATOM 1462 N N . ASP A 1 191 ? 1.904 -10.428 -11.613 1.00 95.12 191 ASP A N 1
ATOM 1463 C CA . ASP A 1 191 ? 3.050 -11.082 -10.996 1.00 95.12 191 ASP A CA 1
ATOM 1464 C C . ASP A 1 191 ? 2.572 -12.159 -9.999 1.00 95.12 191 ASP A C 1
ATOM 1466 O O . ASP A 1 191 ? 1.742 -11.850 -9.135 1.00 95.12 191 ASP A O 1
ATOM 1470 N N . PRO A 1 192 ? 3.083 -13.405 -10.058 1.00 94.81 192 PRO A N 1
ATOM 1471 C CA . PRO A 1 192 ? 2.706 -14.463 -9.118 1.00 94.81 192 PRO A CA 1
ATOM 1472 C C . PRO A 1 192 ? 2.871 -14.059 -7.648 1.00 94.81 192 PRO A C 1
ATOM 1474 O O . PRO A 1 192 ? 2.040 -14.420 -6.811 1.00 94.81 192 PRO A O 1
ATOM 1477 N N . ALA A 1 193 ? 3.865 -13.215 -7.348 1.00 95.06 193 ALA A N 1
ATOM 1478 C CA . ALA A 1 193 ? 4.096 -12.686 -6.009 1.00 95.06 193 ALA A CA 1
ATOM 1479 C C . ALA A 1 193 ? 2.876 -11.945 -5.438 1.00 95.06 193 ALA A C 1
ATOM 1481 O O . ALA A 1 193 ? 2.652 -11.958 -4.229 1.00 95.06 193 ALA A O 1
ATOM 1482 N N . PHE A 1 194 ? 2.064 -11.306 -6.286 1.00 96.56 194 PHE A N 1
ATOM 1483 C CA . PHE A 1 194 ? 0.842 -10.638 -5.847 1.00 96.56 194 PHE A CA 1
ATOM 1484 C C . PHE A 1 194 ? -0.188 -11.632 -5.315 1.00 96.56 194 PHE A C 1
ATOM 1486 O O . PHE A 1 194 ? -0.777 -11.412 -4.254 1.00 96.56 194 PHE A O 1
ATOM 1493 N N . ALA A 1 195 ? -0.404 -12.732 -6.038 1.00 95.88 195 ALA A N 1
ATOM 1494 C CA . ALA A 1 195 ? -1.332 -13.773 -5.620 1.00 95.88 195 ALA A CA 1
ATOM 1495 C C . ALA A 1 195 ? -0.841 -14.476 -4.345 1.00 95.88 195 ALA A C 1
ATOM 1497 O O . ALA A 1 195 ? -1.644 -14.708 -3.440 1.00 95.88 195 ALA A O 1
ATOM 1498 N N . GLU A 1 196 ? 0.464 -14.745 -4.250 1.00 95.81 196 GLU A N 1
ATOM 1499 C CA . GLU A 1 196 ? 1.112 -15.337 -3.074 1.00 95.81 196 GLU A CA 1
ATOM 1500 C C . GLU A 1 196 ? 0.932 -14.473 -1.821 1.00 95.81 196 GLU A C 1
ATOM 1502 O O . GLU A 1 196 ? 0.401 -14.948 -0.816 1.00 95.81 196 GLU A O 1
ATOM 1507 N N . GLU A 1 197 ? 1.312 -13.191 -1.874 1.00 95.75 197 GLU A N 1
ATOM 1508 C CA . GLU A 1 197 ? 1.184 -12.292 -0.721 1.00 95.75 197 GLU A CA 1
ATOM 1509 C C . GLU A 1 197 ? -0.285 -12.076 -0.350 1.00 95.75 197 GLU A C 1
ATOM 1511 O O . GLU A 1 197 ? -0.645 -12.146 0.823 1.00 95.75 197 GLU A O 1
ATOM 1516 N N . ARG A 1 198 ? -1.180 -11.909 -1.332 1.00 95.81 198 ARG A N 1
ATOM 1517 C CA . ARG A 1 198 ? -2.619 -11.810 -1.058 1.00 95.81 198 ARG A CA 1
ATOM 1518 C C . ARG A 1 198 ? -3.151 -13.058 -0.351 1.00 95.81 198 ARG A C 1
ATOM 1520 O O . ARG A 1 198 ? -3.938 -12.929 0.585 1.00 95.81 198 ARG A O 1
ATOM 1527 N N . ALA A 1 199 ? -2.759 -14.252 -0.794 1.00 94.50 199 ALA A N 1
ATOM 1528 C CA . ALA A 1 199 ? -3.182 -15.504 -0.174 1.00 94.50 199 ALA A CA 1
ATOM 1529 C C . ALA A 1 199 ? -2.656 -15.628 1.263 1.00 94.50 199 ALA A C 1
ATOM 1531 O O . ALA A 1 199 ? -3.418 -16.017 2.146 1.00 94.50 199 ALA A O 1
ATOM 1532 N N . ARG A 1 200 ? -1.403 -15.229 1.515 1.00 93.38 200 ARG A N 1
ATOM 1533 C CA . ARG A 1 200 ? -0.808 -15.185 2.862 1.00 93.38 200 ARG A CA 1
ATOM 1534 C C . ARG A 1 200 ? -1.578 -14.256 3.795 1.00 93.38 200 ARG A C 1
ATOM 1536 O O . ARG A 1 200 ? -1.953 -14.672 4.888 1.00 93.38 200 ARG A O 1
ATOM 1543 N N . LEU A 1 201 ? -1.883 -13.038 3.347 1.00 94.50 201 LEU A N 1
ATOM 1544 C CA . LEU A 1 201 ? -2.656 -12.074 4.136 1.00 94.50 201 LEU A CA 1
ATOM 1545 C C . LEU A 1 201 ? -4.061 -12.603 4.443 1.00 94.50 201 LEU A C 1
ATOM 1547 O O . LEU A 1 201 ? -4.518 -12.521 5.578 1.00 94.50 201 LEU A O 1
ATOM 1551 N N . LEU A 1 202 ? -4.736 -13.202 3.459 1.00 92.75 202 LEU A N 1
ATOM 1552 C CA . LEU A 1 202 ? -6.047 -13.818 3.677 1.00 92.75 202 LEU A CA 1
ATOM 1553 C C . LEU A 1 202 ? -5.986 -14.999 4.649 1.00 92.75 202 LEU A C 1
ATOM 1555 O O . LEU A 1 202 ? -6.899 -15.149 5.453 1.00 92.75 202 LEU A O 1
ATOM 1559 N N . ALA A 1 203 ? -4.944 -15.830 4.577 1.00 91.44 203 ALA A N 1
ATOM 1560 C CA . ALA A 1 203 ? -4.757 -16.957 5.485 1.00 91.44 203 ALA A CA 1
ATOM 1561 C C . ALA A 1 203 ? -4.537 -16.487 6.929 1.00 91.44 203 ALA A C 1
ATOM 1563 O O . ALA A 1 203 ? -5.179 -17.022 7.827 1.00 91.44 203 ALA A O 1
ATOM 1564 N N . ARG A 1 204 ? -3.719 -15.445 7.135 1.00 89.00 204 ARG A N 1
ATOM 1565 C CA . ARG A 1 204 ? -3.486 -14.822 8.450 1.00 89.00 204 ARG A CA 1
ATOM 1566 C C . ARG A 1 204 ? -4.770 -14.288 9.083 1.00 89.00 204 ARG A C 1
ATOM 1568 O O . ARG A 1 204 ? -4.963 -14.388 10.285 1.00 89.00 204 ARG A O 1
ATOM 1575 N N . LEU A 1 205 ? -5.650 -13.713 8.268 1.00 87.62 205 LEU A N 1
ATOM 1576 C CA . LEU A 1 205 ? -6.896 -13.112 8.738 1.00 87.62 205 LEU A CA 1
ATOM 1577 C C . LEU A 1 205 ? -8.001 -14.136 9.045 1.00 87.62 205 LEU A C 1
ATOM 1579 O O . LEU A 1 205 ? -9.081 -13.740 9.497 1.00 87.62 205 LEU A O 1
ATOM 1583 N N . ARG A 1 206 ? -7.792 -15.433 8.787 1.00 81.75 206 ARG A N 1
ATOM 1584 C CA . ARG A 1 206 ? -8.782 -16.452 9.153 1.00 81.75 206 ARG A CA 1
ATOM 1585 C C . ARG A 1 206 ? -8.864 -16.541 10.682 1.00 81.75 206 ARG A C 1
ATOM 1587 O O . ARG A 1 206 ? -7.825 -16.549 11.332 1.00 81.75 206 ARG A O 1
ATOM 1594 N N . PRO A 1 207 ? -10.070 -16.592 11.272 1.00 64.75 207 PRO A N 1
ATOM 1595 C CA . PRO A 1 207 ? -10.199 -16.892 12.690 1.00 64.75 207 PRO A CA 1
ATOM 1596 C C . PRO A 1 207 ? -9.569 -18.257 12.973 1.00 64.75 207 PRO A C 1
ATOM 1598 O O . PRO A 1 207 ? -9.806 -19.193 12.204 1.00 64.75 207 PRO A O 1
ATOM 1601 N N . ASP A 1 208 ? -8.826 -18.379 14.074 1.00 55.91 208 ASP A N 1
ATOM 1602 C CA . ASP A 1 208 ? -8.499 -19.686 14.635 1.00 55.91 208 ASP A CA 1
ATOM 1603 C C . ASP A 1 208 ? -9.825 -20.392 14.932 1.00 55.91 208 ASP A C 1
ATOM 1605 O O . ASP A 1 208 ? -10.555 -20.033 15.859 1.00 55.91 208 ASP A O 1
ATOM 1609 N N . LEU A 1 209 ? -10.194 -21.356 14.092 1.00 48.62 209 LEU A N 1
ATOM 1610 C CA . LEU A 1 209 ? -11.258 -22.287 14.433 1.00 48.62 209 LEU A CA 1
ATOM 1611 C C . LEU A 1 209 ? -10.729 -23.103 15.618 1.00 48.62 209 LEU A C 1
ATOM 1613 O O . LEU A 1 209 ? -9.663 -23.708 15.478 1.00 48.62 209 LEU A O 1
ATOM 1617 N N . PRO A 1 210 ? -11.410 -23.125 16.779 1.00 46.94 210 PRO A N 1
ATOM 1618 C CA . PRO A 1 210 ? -10.972 -23.962 17.883 1.00 46.94 210 PRO A CA 1
ATOM 1619 C C . PRO A 1 210 ? -10.877 -25.407 17.390 1.00 46.94 210 PRO A C 1
ATOM 1621 O O . PRO A 1 210 ? -11.827 -25.935 16.805 1.00 46.94 210 PRO A O 1
ATOM 1624 N N . ALA A 1 211 ? -9.706 -26.018 17.583 1.00 52.72 211 ALA A N 1
ATOM 1625 C CA . ALA A 1 211 ? -9.484 -27.414 17.240 1.00 52.72 211 ALA A CA 1
ATOM 1626 C C . ALA A 1 211 ? -10.570 -28.280 17.910 1.00 52.72 211 ALA A C 1
ATOM 1628 O O . ALA A 1 211 ? -10.924 -28.008 19.065 1.00 52.72 211 ALA A O 1
ATOM 1629 N N . PRO A 1 212 ? -11.118 -29.305 17.228 1.00 45.62 212 PRO A N 1
ATOM 1630 C CA . PRO A 1 212 ? -12.067 -30.218 17.847 1.00 45.62 212 PRO A CA 1
ATOM 1631 C C . PRO A 1 212 ? -11.448 -30.800 19.118 1.00 45.62 212 PRO A C 1
ATOM 1633 O O . PRO A 1 212 ? -10.363 -31.382 19.081 1.00 45.62 212 PRO A O 1
ATOM 1636 N N . ARG A 1 213 ? -12.125 -30.606 20.253 1.00 50.81 213 ARG A N 1
ATOM 1637 C CA . ARG A 1 213 ? -11.733 -31.215 21.526 1.00 50.81 213 ARG A CA 1
ATOM 1638 C C . ARG A 1 213 ? -11.714 -32.733 21.306 1.00 50.81 213 ARG A C 1
ATOM 1640 O O . ARG A 1 213 ? -12.724 -33.243 20.814 1.00 50.81 213 ARG A O 1
ATOM 1647 N N . PRO A 1 214 ? -10.620 -33.454 21.613 1.00 49.84 214 PRO A N 1
ATOM 1648 C CA . PRO A 1 214 ? -10.635 -34.905 21.519 1.00 49.84 214 PRO A CA 1
ATOM 1649 C C . PRO A 1 214 ? -11.794 -35.418 22.373 1.00 49.84 214 PRO A C 1
ATOM 1651 O O . PRO A 1 214 ? -11.943 -35.004 23.525 1.00 49.84 214 PRO A O 1
ATOM 1654 N N . ALA A 1 215 ? -12.652 -36.241 21.769 1.00 48.12 215 ALA A N 1
ATOM 1655 C CA . ALA A 1 215 ? -13.749 -36.886 22.466 1.00 48.12 215 ALA A CA 1
ATOM 1656 C C . ALA A 1 215 ? -13.143 -37.748 23.577 1.00 48.12 215 ALA A C 1
ATOM 1658 O O . ALA A 1 215 ? -12.544 -38.790 23.318 1.00 48.12 215 ALA A O 1
ATOM 1659 N N . THR A 1 216 ? -13.233 -37.271 24.814 1.00 48.28 216 THR A N 1
ATOM 1660 C CA . THR A 1 216 ? -13.093 -38.121 25.990 1.00 48.28 216 THR A CA 1
ATOM 1661 C C . THR A 1 216 ? -14.212 -39.143 25.897 1.00 48.28 216 THR A C 1
ATOM 1663 O O . THR A 1 216 ? -15.378 -38.752 25.868 1.00 48.28 216 THR A O 1
ATOM 1666 N N . GLY A 1 217 ? -13.835 -40.413 25.735 1.00 43.62 217 GLY A N 1
ATOM 1667 C CA . GLY A 1 217 ? -14.764 -41.525 25.596 1.00 43.62 217 GLY A CA 1
ATOM 1668 C C . GLY A 1 217 ? -15.800 -41.498 26.710 1.00 43.62 217 GLY A C 1
ATOM 1669 O O . GLY A 1 217 ? -15.445 -41.437 27.885 1.00 43.62 217 GLY A O 1
ATOM 1670 N N . GLU A 1 218 ? -17.066 -41.494 26.310 1.00 42.22 218 GLU A N 1
ATOM 1671 C CA . GLU A 1 218 ? -18.184 -41.713 27.211 1.00 42.22 218 GLU A CA 1
ATOM 1672 C C . GLU A 1 218 ? -18.111 -43.149 27.733 1.00 42.22 218 GLU A C 1
ATOM 1674 O O . GLU A 1 218 ? -18.117 -44.119 26.970 1.00 42.22 218 GLU A O 1
ATOM 1679 N N . GLU A 1 219 ? -18.004 -43.242 29.057 1.00 48.88 219 GLU A N 1
ATOM 1680 C CA . GLU A 1 219 ? -18.407 -44.384 29.862 1.00 48.88 219 GLU A CA 1
ATOM 1681 C C . GLU A 1 219 ? -19.821 -44.807 29.443 1.00 48.88 219 GLU A C 1
ATOM 1683 O O . GLU A 1 219 ? -20.779 -44.045 29.572 1.00 48.88 219 GLU A O 1
ATOM 1688 N N . ALA A 1 220 ? -19.946 -46.027 28.926 1.00 41.03 220 ALA A N 1
ATOM 1689 C CA . ALA A 1 220 ? -21.227 -46.693 28.768 1.00 41.03 220 ALA A CA 1
ATOM 1690 C C . ALA A 1 220 ? -21.424 -47.630 29.962 1.00 41.03 220 ALA A C 1
ATOM 1692 O O . ALA A 1 220 ? -21.080 -48.808 29.894 1.00 41.03 220 ALA A O 1
ATOM 1693 N N . ASP A 1 221 ? -21.975 -47.085 31.044 1.00 44.38 221 ASP A N 1
ATOM 1694 C CA . ASP A 1 221 ? -22.724 -47.861 32.028 1.00 44.38 221 ASP A CA 1
ATOM 1695 C C . ASP A 1 221 ? -24.209 -47.812 31.644 1.00 44.38 221 ASP A C 1
ATOM 1697 O O . ASP A 1 221 ? -24.818 -46.743 31.580 1.00 44.38 221 ASP A O 1
ATOM 1701 N N . ALA A 1 222 ? -24.795 -48.983 31.386 1.00 41.34 222 ALA A N 1
ATOM 1702 C CA . ALA A 1 222 ? -26.240 -49.187 31.348 1.00 41.34 222 ALA A CA 1
ATOM 1703 C C . ALA A 1 222 ? -26.583 -50.599 31.856 1.00 41.34 222 ALA A C 1
ATOM 1705 O O . ALA A 1 222 ? -26.567 -51.592 31.134 1.00 41.34 222 ALA A O 1
ATOM 1706 N N . ASP A 1 223 ? -26.827 -50.595 33.159 1.00 39.38 223 ASP A N 1
ATOM 1707 C CA . ASP A 1 223 ? -27.595 -51.459 34.055 1.00 39.38 223 ASP A CA 1
ATOM 1708 C C . ASP A 1 223 ? -28.708 -52.379 33.476 1.00 39.38 223 ASP A C 1
ATOM 1710 O O . ASP A 1 223 ? -29.510 -51.971 32.638 1.00 39.38 223 ASP A O 1
ATOM 1714 N N . GLY A 1 224 ? -28.814 -53.584 34.067 1.00 35.97 224 GLY A N 1
ATOM 1715 C CA . GLY A 1 224 ? -30.073 -54.093 34.643 1.00 35.97 224 GLY A CA 1
ATOM 1716 C C . GLY A 1 224 ? -30.941 -55.108 33.872 1.00 35.97 224 GLY A C 1
ATOM 1717 O O . GLY A 1 224 ? -31.749 -54.725 33.032 1.00 35.97 224 GLY A O 1
ATOM 1718 N N . SER A 1 225 ? -30.916 -56.394 34.270 1.00 38.38 225 SER A N 1
ATOM 1719 C CA . SER A 1 225 ? -32.024 -57.075 35.004 1.00 38.38 225 SER A CA 1
ATOM 1720 C C . SER A 1 225 ? -32.084 -58.619 34.864 1.00 38.38 225 SER A C 1
ATOM 1722 O O . SER A 1 225 ? -32.204 -59.180 33.781 1.00 38.38 225 SER A O 1
ATOM 1724 N N . ASP A 1 226 ? -32.032 -59.251 36.043 1.00 36.91 226 ASP A N 1
ATOM 1725 C CA . ASP A 1 226 ? -32.832 -60.364 36.586 1.00 36.91 226 ASP A CA 1
ATOM 1726 C C . ASP A 1 226 ? -32.826 -61.830 36.080 1.00 36.91 226 ASP A C 1
ATOM 1728 O O . ASP A 1 226 ? -33.063 -62.162 34.924 1.00 36.91 226 ASP A O 1
ATOM 1732 N N . ALA A 1 227 ? -32.759 -62.692 37.115 1.00 40.28 227 ALA A N 1
ATOM 1733 C CA . ALA A 1 227 ? -33.441 -63.982 37.322 1.00 40.28 227 ALA A CA 1
ATOM 1734 C C . ALA A 1 227 ? -32.638 -65.307 37.217 1.00 40.28 227 ALA A C 1
ATOM 1736 O O . ALA A 1 227 ? -32.599 -65.983 36.199 1.00 40.28 227 ALA A O 1
ATOM 1737 N N . GLN A 1 228 ? -32.115 -65.720 38.384 1.00 40.44 228 GLN A N 1
ATOM 1738 C CA . GLN A 1 228 ? -32.470 -66.956 39.118 1.00 40.44 228 GLN A CA 1
ATOM 1739 C C . GLN A 1 228 ? -32.225 -68.347 38.475 1.00 40.44 228 GLN A C 1
ATOM 1741 O O . GLN A 1 228 ? -32.934 -68.768 37.569 1.00 40.44 228 GLN A O 1
ATOM 1746 N N . GLY A 1 229 ? -31.324 -69.149 39.076 1.00 34.59 229 GLY A N 1
ATOM 1747 C CA . GLY A 1 229 ? -31.216 -70.588 38.773 1.00 34.59 229 GLY A CA 1
ATOM 1748 C C . GLY A 1 229 ? -30.030 -71.352 39.390 1.00 34.59 229 GLY A C 1
ATOM 1749 O O . GLY A 1 229 ? -29.032 -71.580 38.730 1.00 34.59 229 GLY A O 1
ATOM 1750 N N . SER A 1 230 ? -30.166 -71.746 40.660 1.00 38.28 230 SER A N 1
ATOM 1751 C CA . SER A 1 230 ? -29.681 -72.985 41.312 1.00 38.28 230 SER A CA 1
ATOM 1752 C C . SER A 1 230 ? -28.532 -73.843 40.710 1.00 38.28 230 SER A C 1
ATOM 1754 O O . SER A 1 230 ? -28.701 -74.485 39.684 1.00 38.28 230 SER A O 1
ATOM 1756 N N . ALA A 1 231 ? -27.497 -74.041 41.545 1.00 41.38 231 ALA A N 1
ATOM 1757 C CA . ALA A 1 231 ? -26.775 -75.292 41.876 1.00 41.38 231 ALA A CA 1
ATOM 1758 C C . ALA A 1 231 ? -26.068 -76.151 40.796 1.00 41.38 231 ALA A C 1
ATOM 1760 O O . ALA A 1 231 ? -26.695 -76.699 39.901 1.00 41.38 231 ALA A O 1
ATOM 1761 N N . GLY A 1 232 ? -24.799 -76.503 41.078 1.00 37.03 232 GLY A N 1
ATOM 1762 C CA . GLY A 1 232 ? -24.312 -77.875 40.846 1.00 37.03 232 GLY A C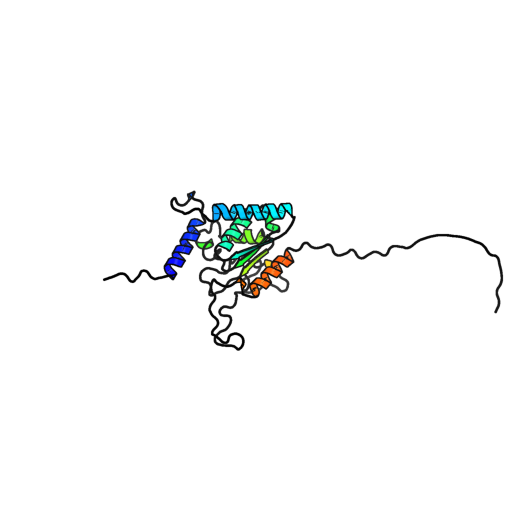A 1
ATOM 1763 C C . GLY A 1 232 ? -22.938 -78.067 40.186 1.00 37.03 232 GLY A C 1
ATOM 1764 O O . GLY A 1 232 ? -22.840 -78.107 38.974 1.00 37.03 232 GLY A O 1
ATOM 1765 N N . ARG A 1 233 ? -21.937 -78.358 41.032 1.00 42.78 233 ARG A N 1
ATOM 1766 C CA . ARG A 1 233 ? -20.860 -79.370 40.885 1.00 42.78 233 ARG A CA 1
ATOM 1767 C C . ARG A 1 233 ? -19.829 -79.332 39.730 1.00 42.78 233 ARG A C 1
ATOM 1769 O O . ARG A 1 233 ? -20.118 -79.538 38.564 1.00 42.78 233 ARG A O 1
ATOM 1776 N N . SER A 1 234 ? -18.575 -79.306 40.195 1.00 42.09 234 SER A N 1
ATOM 1777 C CA . SER A 1 234 ? -17.363 -79.991 39.708 1.00 42.09 234 SER A CA 1
ATOM 1778 C C . SER A 1 234 ? -17.568 -81.340 38.988 1.00 42.09 234 SER A C 1
ATOM 1780 O O . SER A 1 234 ? -18.300 -82.187 39.509 1.00 42.09 234 SER A O 1
ATOM 1782 N N . SER A 1 235 ? -16.821 -81.565 37.893 1.00 44.25 235 SER A N 1
ATOM 1783 C CA . SER A 1 235 ? -15.896 -82.699 37.597 1.00 44.25 235 SER A CA 1
ATOM 1784 C C . SER A 1 235 ? -15.849 -82.983 36.086 1.00 44.25 235 SER A C 1
ATOM 1786 O O . SER A 1 235 ? -16.910 -83.197 35.502 1.00 44.25 235 SER A O 1
ATOM 1788 N N . GLY A 1 236 ? -14.652 -83.097 35.495 1.00 39.41 236 GLY A N 1
ATOM 1789 C CA . GLY A 1 236 ? -14.441 -83.684 34.160 1.00 39.41 236 GLY A CA 1
ATOM 1790 C C . GLY A 1 236 ? -13.419 -82.953 33.313 1.00 39.41 236 GLY A C 1
ATOM 1791 O O . GLY A 1 236 ? -13.846 -82.027 32.596 1.00 39.41 236 GLY A O 1
#

Radius of gyration: 29.06 Å; chains: 1; bounding box: 55×113×79 Å

Secondary structure (DSSP, 8-state):
--------HHHHHHHHHHHHHHTTS-GGG-TTPPSPHHHHHHHHHHHHHHHHHHHH---EEEEEETHHHHHHHHHHHHS-HHHHTTEEEEEES--IIIIIIHH-HHHHSHHHHHHHHHHSSEEEEE-BTT-SS--------SS-TTS-SPTT--GGG-SB-SPBPSSSSSS--SS-SSPPP--TTS-GGGSHHHHHHHHHHHHHTS--PPPPPP--PPP-----------------

Foldseek 3Di:
DDDDPPDDPPVVVVVVVVLLLVLLDPCVVDVPRDNHCNVPVLVVVLCCLQVVCVVPVAADEQEAAAVRLVSVLSNLVVHDLVSQLRYEYEYELYQLVVPCCVVPVVCSNLVNVLVSLVSHNAAAYEYAPLAPRRDASPNDQVDDPPPPADVVHDPRSGRYDDYDDAQPDDQDDPVRNDGRHGQHSHDPCVDVVNVVVNVVRVVSSDPPDPDPDPPPDDDDDDDDDDDDDDDDDDDD

pLDDT: mean 75.3, std 21.93, range [31.81, 97.75]

Sequence (236 aa):
WGRRAYKDASARRTIGILWDVGTFWPRAAHPFAPPCYAERAVPDLTWRMATWTGATGGRLVLSGHSQGSVLAAAAVWQLPAAVRRRVALLTYGCPLERLYGRWFPAHFGPAALTALHRDADCWRNLYRLTDPIGGPVRVPGGHAPDTGPAPGADPCDDVDRAPLKDPLAYGRTPAHPLPAPILGHSDYRADPAFAEERARLLARLRPDLPAPRPATGEEADADGSDAQGSAGRSSG